Protein AF-A0AAE1V1E1-F1 (afdb_monomer)

Mean predicted aligned error: 17.06 Å

Solvent-accessible surface area (backbone atoms only — not comparable to full-atom values): 12008 Å² total; per-residue (Å²): 135,77,51,75,69,53,51,51,51,52,51,51,53,52,50,56,51,53,72,47,16,85,81,69,74,53,85,80,81,81,58,76,90,75,57,77,81,59,39,51,45,83,69,68,72,46,78,93,30,38,41,89,44,90,47,72,67,30,52,50,42,53,57,60,66,67,50,72,95,56,92,69,62,80,70,78,77,71,77,56,73,91,58,75,64,93,63,58,68,69,48,47,57,52,52,51,52,51,51,54,51,47,51,54,53,43,53,52,23,66,67,61,83,48,98,54,32,65,59,47,39,48,50,52,53,48,54,51,34,51,49,52,52,52,54,44,72,69,39,91,45,76,64,58,39,50,47,44,50,41,37,40,50,50,57,21,65,74,54,52,82,88,49,30,58,58,34,48,74,51,39,38,72,56,51,53,47,51,54,52,48,51,53,49,53,51,52,51,50,70,37,40,46,101,83,75,50,79,62,87,83,128

Nearest PDB structures (foldseek):
  8e0o-assembly1_C  TM=3.954E-01  e=6.789E+00  synthetic construct
  9dze-assembly1_h  TM=3.062E-01  e=8.357E+00  synthetic construct

Secondary structure (DSSP, 8-state):
---HHHHHHHHHHHHHHHHHHHHH-------GGGS-SSEEGGG---GGGEE---SHHHHHHHHHHTS----------PPPGGG--PPPHHHHHHHHHHHHHHHHHHHHHHTT-STTHHHHHHHHHHHHHHHHHHHHHHSSSHHHHHHHHHHHHHHHHHS-GGGTHHHHHHHHHHHHHHHHHHHHHHHHHHHB-TT--B----

InterPro domains:
  IPR007855 RNA-dependent RNA polymerase [PTHR23079] (2-179)
  IPR057596 RDRP, core domain [PF05183] (6-64)

Structure (mmCIF, N/CA/C/O backbone):
data_AF-A0AAE1V1E1-F1
#
_entry.id   AF-A0AAE1V1E1-F1
#
loop_
_atom_site.group_PDB
_atom_site.id
_atom_site.type_symbol
_atom_site.label_atom_id
_atom_site.label_alt_id
_atom_site.label_comp_id
_atom_site.label_asym_id
_atom_site.label_entity_id
_atom_site.label_seq_id
_atom_site.pdbx_PDB_ins_code
_atom_site.Cartn_x
_atom_site.Cartn_y
_atom_site.Cartn_z
_atom_site.occupancy
_atom_site.B_iso_or_equiv
_atom_site.auth_seq_id
_atom_site.auth_comp_id
_atom_site.auth_asym_id
_atom_site.auth_atom_id
_atom_site.pdbx_PDB_model_num
ATOM 1 N N . MET A 1 1 ? -33.351 -0.670 32.436 1.00 49.00 1 MET A N 1
ATOM 2 C CA . MET A 1 1 ? -32.626 -1.373 31.355 1.00 49.00 1 MET A CA 1
ATOM 3 C C . MET A 1 1 ? -32.741 -0.531 30.100 1.00 49.00 1 MET A C 1
ATOM 5 O O . MET A 1 1 ? -33.839 -0.413 29.572 1.00 49.00 1 MET A O 1
ATOM 9 N N . HIS A 1 2 ? -31.657 0.112 29.668 1.00 63.19 2 HIS A N 1
ATOM 10 C CA . HIS A 1 2 ? -31.637 0.778 28.368 1.00 63.19 2 HIS A CA 1
ATOM 11 C C . HIS A 1 2 ? -31.580 -0.278 27.254 1.00 63.19 2 HIS A C 1
ATOM 13 O O . HIS A 1 2 ? -30.940 -1.320 27.402 1.00 63.19 2 HIS A O 1
ATOM 19 N N . SER A 1 3 ? -32.289 -0.036 26.152 1.00 85.75 3 SER A N 1
ATOM 20 C CA . SER A 1 3 ? -32.168 -0.856 24.944 1.00 85.75 3 SER A CA 1
ATOM 21 C C . SER A 1 3 ? -30.792 -0.643 24.303 1.00 85.75 3 SER A C 1
ATOM 23 O O . SER A 1 3 ? -30.167 0.395 24.516 1.00 85.75 3 SER A O 1
ATOM 25 N N . LEU A 1 4 ? -30.329 -1.581 23.467 1.00 86.12 4 LEU A N 1
ATOM 26 C CA . LEU A 1 4 ? -29.055 -1.449 22.740 1.00 86.12 4 LEU A CA 1
ATOM 27 C C . LEU A 1 4 ? -28.947 -0.104 22.001 1.00 86.12 4 LEU A C 1
ATOM 29 O O . LEU A 1 4 ? -27.925 0.571 22.075 1.00 86.12 4 LEU A O 1
ATOM 33 N N . LYS A 1 5 ? -30.039 0.316 21.351 1.00 91.38 5 LYS A N 1
ATOM 34 C CA . LYS A 1 5 ? -30.137 1.615 20.678 1.00 91.38 5 LYS A CA 1
ATOM 35 C C . LYS A 1 5 ? -29.970 2.784 21.655 1.00 91.38 5 LYS A C 1
ATOM 37 O O . LYS A 1 5 ? -29.271 3.738 21.338 1.00 91.38 5 LYS A O 1
ATOM 42 N N . GLY A 1 6 ? -30.583 2.703 22.836 1.00 93.44 6 GLY A N 1
ATOM 43 C CA . GLY A 1 6 ? -30.422 3.710 23.888 1.00 93.44 6 GLY A CA 1
ATOM 44 C C . GLY A 1 6 ? -28.978 3.809 24.385 1.00 93.44 6 GLY A C 1
ATOM 45 O O . GLY A 1 6 ? -28.457 4.911 24.508 1.00 93.44 6 GLY A O 1
ATOM 46 N N . ASN A 1 7 ? -28.310 2.668 24.581 1.00 90.75 7 ASN A N 1
ATOM 47 C CA . ASN A 1 7 ? -26.898 2.633 24.977 1.00 90.75 7 ASN A CA 1
ATOM 48 C C . ASN A 1 7 ? -25.990 3.262 23.915 1.00 90.75 7 ASN A C 1
ATOM 50 O O . ASN A 1 7 ? -25.084 4.017 24.252 1.00 90.75 7 ASN A O 1
ATOM 54 N N . MET A 1 8 ? -26.246 2.980 22.633 1.00 92.56 8 MET A N 1
ATOM 55 C CA . MET A 1 8 ? -25.488 3.574 21.528 1.00 92.56 8 MET A CA 1
ATOM 56 C C . MET A 1 8 ? -25.648 5.095 21.477 1.00 92.56 8 MET A C 1
ATOM 58 O O . MET A 1 8 ? -24.652 5.797 21.340 1.00 92.56 8 MET A O 1
ATOM 62 N N . LEU A 1 9 ? -26.872 5.611 21.626 1.00 94.31 9 LEU A N 1
ATOM 63 C CA . LEU A 1 9 ? -27.117 7.057 21.636 1.00 94.31 9 LEU A CA 1
ATOM 64 C C . LEU A 1 9 ? -26.407 7.745 22.807 1.00 94.31 9 LEU A C 1
ATOM 66 O O . LEU A 1 9 ? -25.732 8.746 22.600 1.00 94.31 9 LEU A O 1
ATOM 70 N N . HIS A 1 10 ? -26.468 7.162 24.004 1.00 93.50 10 HIS A N 1
ATOM 71 C CA . HIS A 1 10 ? -25.779 7.705 25.175 1.00 93.50 10 HIS A CA 1
ATOM 72 C C . HIS A 1 10 ? -24.248 7.698 24.988 1.00 93.50 10 HIS A C 1
ATOM 74 O O . HIS A 1 10 ? -23.573 8.676 25.298 1.00 93.50 10 HIS A O 1
ATOM 80 N N . LEU A 1 11 ? -23.676 6.636 24.409 1.00 93.81 11 LEU A N 1
ATOM 81 C CA . LEU A 1 11 ? -22.247 6.609 24.073 1.00 93.81 11 LEU A CA 1
ATOM 82 C C . LEU A 1 11 ? -21.861 7.698 23.059 1.00 93.81 11 LEU A C 1
ATOM 84 O O . LEU A 1 11 ? -20.785 8.280 23.185 1.00 93.81 11 LEU A O 1
ATOM 88 N N . ILE A 1 12 ? -22.727 7.995 22.085 1.00 94.00 12 ILE A N 1
ATOM 89 C CA . ILE A 1 12 ? -22.513 9.079 21.114 1.00 94.00 12 ILE A CA 1
ATOM 90 C C . ILE A 1 12 ? -22.528 10.444 21.814 1.00 94.00 12 ILE A C 1
ATOM 92 O O . ILE A 1 12 ? -21.649 11.265 21.560 1.00 94.00 12 ILE A O 1
ATOM 96 N N . GLU A 1 13 ? -23.479 10.683 22.718 1.00 93.62 13 GLU A N 1
ATOM 97 C CA . GLU A 1 13 ? -23.540 11.921 23.508 1.00 93.62 13 GLU A CA 1
ATOM 98 C C . GLU A 1 13 ? -22.266 12.117 24.340 1.00 93.62 13 GLU A C 1
ATOM 100 O O . GLU A 1 13 ? -21.640 13.177 24.278 1.00 93.62 13 GLU A O 1
ATOM 105 N N . ILE A 1 14 ? -21.820 11.065 25.038 1.00 93.38 14 ILE A N 1
ATOM 106 C CA . ILE A 1 14 ? -20.567 11.080 25.805 1.00 93.38 14 ILE A CA 1
ATOM 107 C C . ILE A 1 14 ? -19.375 11.368 24.887 1.00 93.38 14 ILE A C 1
ATOM 109 O O . ILE A 1 14 ? -18.504 12.153 25.251 1.00 93.38 14 ILE A O 1
ATOM 113 N N . TYR A 1 15 ? -19.321 10.765 23.697 1.00 93.62 15 TYR A N 1
ATOM 114 C CA . TYR A 1 15 ? -18.238 10.998 22.743 1.00 93.62 15 TYR A CA 1
ATOM 115 C C . TYR A 1 15 ? -18.127 12.480 22.353 1.00 93.62 15 TYR A C 1
ATOM 117 O O . TYR A 1 15 ? -17.039 13.052 22.441 1.00 93.62 15 TYR A O 1
ATOM 125 N N . TYR A 1 16 ? -19.231 13.142 22.005 1.00 93.38 16 TYR A N 1
ATOM 126 C CA . TYR A 1 16 ? -19.193 14.572 21.679 1.00 93.38 16 TYR A CA 1
ATOM 127 C C . TYR A 1 16 ? -18.819 15.440 22.883 1.00 93.38 16 TYR A C 1
ATOM 129 O O . TYR A 1 16 ? -17.976 16.329 22.756 1.00 93.38 16 TYR A O 1
ATOM 137 N N . ASP A 1 17 ? -19.340 15.119 24.068 1.00 91.31 17 ASP A N 1
ATOM 138 C CA . ASP A 1 17 ? -18.926 15.764 25.314 1.00 91.31 17 ASP A CA 1
ATOM 139 C C . ASP A 1 17 ? -17.407 15.646 25.546 1.00 91.31 17 ASP A C 1
ATOM 141 O O . ASP A 1 17 ? -16.773 16.605 25.993 1.00 91.31 17 ASP A O 1
ATOM 145 N N . THR A 1 18 ? -16.791 14.497 25.227 1.00 91.31 18 THR A N 1
ATOM 146 C CA . THR A 1 18 ? -15.332 14.326 25.364 1.00 91.31 18 THR A CA 1
ATOM 147 C C . THR A 1 18 ? -14.525 15.174 24.386 1.00 91.31 18 THR A C 1
ATOM 149 O O . THR A 1 18 ? -13.432 15.609 24.744 1.00 91.31 18 THR A O 1
ATOM 152 N N . LEU A 1 19 ? -15.041 15.446 23.184 1.00 92.44 19 LEU A N 1
ATOM 153 C CA . LEU A 1 19 ? -14.347 16.285 22.203 1.00 92.44 19 LEU A CA 1
ATOM 154 C C . LEU A 1 19 ? -14.274 17.752 22.648 1.00 92.44 19 LEU A C 1
ATOM 156 O O . LEU A 1 19 ? -13.280 18.429 22.379 1.00 92.44 19 LEU A O 1
ATOM 160 N N . ASP A 1 20 ? -15.296 18.234 23.358 1.00 90.62 20 ASP A N 1
ATOM 161 C CA . ASP A 1 20 ? -15.363 19.612 23.859 1.00 90.62 20 ASP A CA 1
ATOM 162 C C . ASP A 1 20 ? -14.884 19.775 25.311 1.00 90.62 20 ASP A C 1
ATOM 164 O O . ASP A 1 20 ? -14.669 20.901 25.778 1.00 90.62 20 ASP A O 1
ATOM 168 N N . ALA A 1 21 ? -14.646 18.677 26.031 1.00 90.31 21 ALA A N 1
ATOM 169 C CA . ALA A 1 21 ? -14.081 18.685 27.380 1.00 90.31 21 ALA A CA 1
ATOM 170 C C . ALA A 1 21 ? -12.783 19.515 27.513 1.00 90.31 21 ALA A C 1
ATOM 172 O O . ALA A 1 21 ? -12.706 20.324 28.442 1.00 90.31 21 ALA A O 1
ATOM 173 N N . PRO A 1 22 ? -11.796 19.437 26.591 1.00 87.25 22 PRO A N 1
ATOM 174 C CA . PRO A 1 22 ? -10.579 20.249 26.680 1.00 87.25 22 PRO A CA 1
ATOM 175 C C . PRO A 1 22 ? -10.832 21.759 26.573 1.00 87.25 22 PRO A C 1
ATOM 177 O O . PRO A 1 22 ? -10.055 22.546 27.104 1.00 87.25 22 PRO A O 1
ATOM 180 N N . LYS A 1 23 ? -11.914 22.167 25.895 1.00 89.00 23 LYS A N 1
ATOM 181 C CA . LYS A 1 23 ? -12.281 23.579 25.693 1.00 89.00 23 LYS A CA 1
ATOM 182 C C . LYS A 1 23 ? -13.128 24.130 26.838 1.00 89.00 23 LYS A C 1
ATOM 184 O O . LYS A 1 23 ? 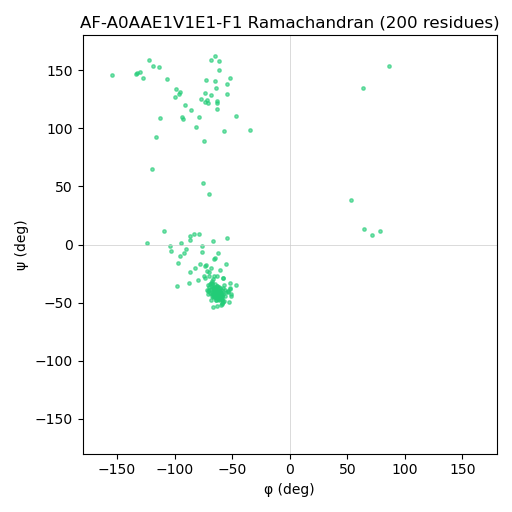-13.056 25.313 27.146 1.00 89.00 23 LYS A O 1
ATOM 189 N N . SER A 1 24 ? -13.957 23.278 27.437 1.00 83.38 24 SER A N 1
ATOM 190 C CA . SER A 1 24 ? -14.926 23.653 28.473 1.00 83.38 24 SER A CA 1
ATOM 191 C C . SER A 1 24 ? -14.431 23.399 29.900 1.00 83.38 24 SER A C 1
ATOM 193 O O . SER A 1 24 ? -15.033 23.892 30.850 1.00 83.38 24 SER A O 1
ATOM 195 N N . GLY A 1 25 ? -13.369 22.603 30.075 1.00 83.81 25 GLY A N 1
ATOM 196 C CA . GLY A 1 25 ? -12.920 22.124 31.386 1.00 83.81 25 GLY A CA 1
ATOM 197 C C . GLY A 1 25 ? -13.845 21.067 32.006 1.00 83.81 25 GLY A C 1
ATOM 198 O O . GLY A 1 25 ? -13.662 20.692 33.166 1.00 83.81 25 GLY A O 1
ATOM 199 N N . LYS A 1 26 ? -14.845 20.572 31.261 1.00 86.38 26 LYS A N 1
ATOM 200 C CA . LYS A 1 26 ? -15.798 19.558 31.729 1.00 86.38 26 LYS A CA 1
ATOM 201 C C . LYS A 1 26 ? -15.086 18.215 31.913 1.00 86.38 26 LYS A C 1
ATOM 203 O O . LYS A 1 26 ? -14.443 17.710 30.999 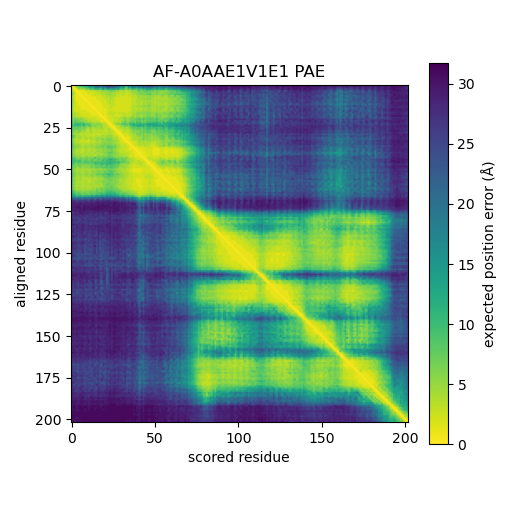1.00 86.38 26 LYS A O 1
ATOM 208 N N . LYS A 1 27 ? -15.236 17.592 33.084 1.00 86.19 27 LYS A N 1
ATOM 209 C CA . LYS A 1 27 ? -14.747 16.227 33.325 1.00 86.19 27 LYS A CA 1
ATOM 210 C C . LYS A 1 27 ? -15.798 15.225 32.858 1.00 86.19 27 LYS A C 1
ATOM 212 O O . LYS A 1 27 ? -16.884 15.168 33.426 1.00 86.19 27 LYS A O 1
ATOM 217 N N . VAL A 1 28 ? -15.462 14.433 31.846 1.00 87.88 28 VAL A N 1
ATOM 218 C CA . VAL A 1 28 ? -16.357 13.410 31.292 1.00 87.88 28 VAL A CA 1
ATOM 219 C C . VAL A 1 28 ? -16.000 12.043 31.874 1.00 87.88 28 VAL A C 1
ATOM 221 O O . VAL A 1 28 ? -14.826 11.682 31.962 1.00 87.88 28 VAL A O 1
ATOM 224 N N . SER A 1 29 ? -17.008 11.284 32.302 1.00 88.38 29 SER A N 1
ATOM 225 C CA . SER A 1 29 ? -16.866 9.912 32.795 1.00 88.38 29 SER A CA 1
ATOM 226 C C . SER A 1 29 ? -17.825 8.986 32.052 1.00 88.38 29 SER A C 1
ATOM 228 O O . SER A 1 29 ? -18.941 9.370 31.720 1.00 88.38 29 SER A O 1
ATOM 230 N N . ILE A 1 30 ? -17.381 7.756 31.784 1.00 87.75 30 ILE A N 1
ATOM 231 C CA . ILE A 1 30 ? -18.206 6.733 31.131 1.00 87.75 30 ILE A CA 1
ATOM 232 C C . ILE A 1 30 ? -18.929 5.926 32.224 1.00 87.75 30 ILE A C 1
ATOM 234 O O . ILE A 1 30 ? -18.237 5.309 33.049 1.00 87.75 30 ILE A O 1
ATOM 238 N N . PRO A 1 31 ? -20.277 5.906 32.242 1.00 90.31 31 PRO A N 1
ATOM 239 C CA . PRO A 1 31 ? -21.077 5.081 33.146 1.00 90.31 31 PRO A CA 1
ATOM 240 C C . PRO A 1 31 ? -20.675 3.601 33.110 1.00 90.31 31 PRO A C 1
ATOM 242 O O . PRO A 1 31 ? -20.303 3.068 32.064 1.00 90.31 31 PRO A O 1
ATOM 245 N N . HIS A 1 32 ? -20.723 2.926 34.261 1.00 85.56 32 HIS A N 1
ATOM 246 C CA . HIS A 1 32 ? -20.246 1.543 34.391 1.00 85.56 32 HIS A CA 1
ATOM 247 C C . HIS A 1 32 ? -21.051 0.554 33.534 1.00 85.56 32 HIS A C 1
ATOM 249 O O . HIS A 1 32 ? -20.493 -0.385 32.980 1.00 85.56 32 HIS A O 1
ATOM 255 N N . ASP A 1 33 ? -22.353 0.778 33.402 1.00 85.94 33 ASP A N 1
ATOM 256 C CA . ASP A 1 33 ? -23.281 -0.007 32.587 1.00 85.94 33 ASP A CA 1
ATOM 257 C C . ASP A 1 33 ? -23.041 0.127 31.074 1.00 85.94 33 ASP A C 1
ATOM 259 O O . ASP A 1 33 ? -23.440 -0.754 30.315 1.00 85.94 33 ASP A O 1
ATOM 263 N N . LEU A 1 34 ? -22.349 1.186 30.640 1.00 88.44 34 LEU A N 1
ATOM 264 C CA . LEU A 1 34 ? -21.948 1.393 29.246 1.00 88.44 34 LEU A CA 1
ATOM 265 C C . LEU A 1 34 ? -20.556 0.840 28.920 1.00 88.44 34 LEU A C 1
ATOM 267 O O . LEU A 1 34 ? -20.159 0.825 27.753 1.00 88.44 34 LEU A O 1
ATOM 271 N N . LYS A 1 35 ? -19.796 0.379 29.920 1.00 87.06 35 LYS A N 1
ATOM 272 C CA . LYS A 1 35 ? -18.477 -0.212 29.681 1.00 87.06 35 LYS A CA 1
ATOM 273 C C . LYS A 1 35 ? -18.618 -1.633 29.149 1.00 87.06 35 LYS A C 1
ATOM 275 O O . LYS A 1 35 ? -19.233 -2.496 29.770 1.00 87.06 35 LYS A O 1
ATOM 280 N N . ALA A 1 36 ? -17.999 -1.885 28.000 1.00 86.81 36 ALA A N 1
ATOM 281 C CA . ALA A 1 36 ? -17.915 -3.222 27.437 1.00 86.81 36 ALA A CA 1
ATOM 282 C C . ALA A 1 36 ? -16.911 -4.079 28.226 1.00 86.81 36 ALA A C 1
ATOM 284 O O . ALA A 1 36 ? -15.772 -3.671 28.444 1.00 86.81 36 ALA A O 1
ATOM 285 N N . ASN A 1 37 ? -17.333 -5.285 28.613 1.00 88.25 37 ASN A N 1
ATOM 286 C CA . ASN A 1 37 ? -16.472 -6.271 29.281 1.00 88.25 37 ASN A CA 1
ATOM 287 C C . ASN A 1 37 ? -15.697 -7.150 28.290 1.00 88.25 37 ASN A C 1
ATOM 289 O O . ASN A 1 37 ? -14.673 -7.728 28.645 1.00 88.25 37 ASN A O 1
ATOM 293 N N . LYS A 1 38 ? -16.212 -7.283 27.062 1.00 92.38 38 LYS A N 1
ATOM 294 C CA . LYS A 1 38 ? -15.570 -8.004 25.964 1.00 92.38 38 LYS A CA 1
ATOM 295 C C . LYS A 1 38 ? -15.611 -7.171 24.691 1.00 92.38 38 LYS A C 1
ATOM 297 O O . LYS A 1 38 ? -16.578 -6.449 24.451 1.00 92.38 38 LYS A O 1
ATOM 302 N N . PHE A 1 39 ? -14.588 -7.326 23.869 1.00 93.81 39 PHE A N 1
ATOM 303 C CA . PHE A 1 39 ? -14.385 -6.607 22.622 1.00 93.81 39 PHE A CA 1
ATOM 304 C C . PHE A 1 39 ? -14.347 -7.586 21.444 1.00 93.81 39 PHE A C 1
ATOM 306 O O . PHE A 1 39 ? -14.018 -8.757 21.635 1.00 93.81 39 PHE A O 1
ATOM 313 N N . PRO A 1 40 ? -14.703 -7.146 20.229 1.00 95.38 40 PRO A N 1
ATOM 314 C CA . PRO A 1 40 ? -14.485 -7.956 19.040 1.00 95.38 40 PRO A CA 1
ATOM 315 C C . PRO A 1 40 ? -13.016 -8.385 18.927 1.00 95.38 40 PRO A C 1
ATOM 317 O O . PRO A 1 40 ? -12.126 -7.570 19.160 1.00 95.38 40 PRO A O 1
ATOM 320 N N . HIS A 1 41 ? -12.769 -9.641 18.555 1.00 94.75 41 HIS A N 1
ATOM 321 C CA . HIS A 1 41 ? -11.422 -10.213 18.408 1.00 94.75 41 HIS A CA 1
ATOM 322 C C . HIS A 1 41 ? -10.491 -9.379 17.511 1.00 94.75 41 HIS A C 1
ATOM 324 O O . HIS A 1 41 ? -9.343 -9.175 17.888 1.00 94.75 41 HIS A O 1
ATOM 330 N N . TYR A 1 42 ? -11.006 -8.782 16.430 1.00 93.50 42 TYR A N 1
ATOM 331 C CA . TYR A 1 42 ? -10.247 -7.891 15.541 1.00 93.50 42 TYR A CA 1
ATOM 332 C C . TYR A 1 42 ? -9.713 -6.603 16.208 1.00 93.50 42 TYR A C 1
ATOM 334 O O . TYR A 1 42 ? -9.009 -5.826 15.574 1.00 93.50 42 TYR A O 1
ATOM 342 N N . MET A 1 43 ? -10.083 -6.307 17.463 1.00 93.81 43 MET A N 1
ATOM 343 C CA . MET A 1 43 ? -9.506 -5.202 18.250 1.00 93.81 43 MET A CA 1
ATOM 344 C C . MET A 1 43 ? -8.282 -5.615 19.080 1.00 93.81 43 MET A C 1
ATOM 346 O O . MET A 1 43 ? -7.730 -4.769 19.788 1.00 93.81 43 MET A O 1
ATOM 350 N N . GLU A 1 44 ? -7.917 -6.901 19.070 1.00 88.81 44 GLU A N 1
ATOM 351 C CA . GLU A 1 44 ? -6.686 -7.436 19.668 1.00 88.81 44 GLU A CA 1
ATOM 352 C C . GLU A 1 44 ? -6.490 -7.058 21.150 1.00 88.81 44 GLU A C 1
ATOM 354 O O . GLU A 1 44 ? -5.388 -6.815 21.637 1.00 88.81 44 GLU A O 1
ATOM 359 N N . LYS A 1 45 ? -7.579 -7.033 21.932 1.00 88.62 45 LYS A N 1
ATOM 360 C CA . LYS A 1 45 ? -7.540 -6.747 23.384 1.00 88.62 45 LYS A CA 1
ATOM 361 C C . LYS A 1 45 ? -7.101 -7.944 24.243 1.00 88.62 45 LYS A C 1
ATOM 363 O O . LYS A 1 45 ? -7.183 -7.883 25.470 1.00 88.62 45 LYS A O 1
ATOM 368 N N . GLY A 1 46 ? -6.640 -9.022 23.610 1.00 86.50 46 GLY A N 1
ATOM 369 C CA . GLY A 1 46 ? -6.254 -10.281 24.242 1.00 86.50 46 GLY A CA 1
ATOM 370 C C . GLY A 1 46 ? -7.426 -11.245 24.454 1.00 86.50 46 GLY A C 1
ATOM 371 O O . GLY A 1 46 ? -8.583 -10.841 24.601 1.00 86.50 46 GLY A O 1
ATOM 372 N N . ASN A 1 47 ? -7.118 -12.544 24.494 1.00 83.25 47 ASN A N 1
ATOM 373 C CA . ASN A 1 47 ? -8.113 -13.627 24.457 1.00 83.25 47 ASN A CA 1
ATOM 374 C C . ASN A 1 47 ? -9.142 -13.564 25.598 1.00 83.25 47 ASN A C 1
ATOM 376 O O . ASN A 1 47 ? -10.324 -13.812 25.376 1.00 83.25 47 ASN A O 1
ATOM 380 N N . ALA A 1 48 ? -8.725 -13.179 26.808 1.00 87.94 48 ALA A N 1
ATOM 381 C CA . ALA A 1 48 ? -9.613 -13.101 27.973 1.00 87.94 48 ALA A CA 1
ATOM 382 C C . ALA A 1 48 ? -10.712 -12.024 27.844 1.00 87.94 48 ALA A C 1
ATOM 384 O O . ALA A 1 48 ? -11.789 -12.166 28.425 1.00 87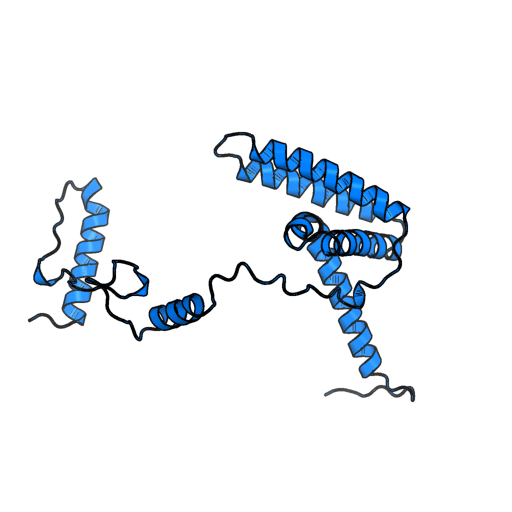.94 48 ALA A O 1
ATOM 385 N N . PHE A 1 49 ? -10.458 -10.971 27.062 1.00 90.81 49 PHE A N 1
ATOM 386 C CA . PHE A 1 49 ? -11.361 -9.832 26.870 1.00 90.81 49 PHE A CA 1
ATOM 387 C C . PHE A 1 49 ? -11.991 -9.809 25.480 1.00 90.81 49 PHE A C 1
ATOM 389 O O . PHE A 1 49 ? -12.594 -8.805 25.109 1.00 90.81 49 PHE A O 1
ATOM 396 N N . SER A 1 50 ? -11.863 -10.886 24.706 1.00 93.88 50 SER A N 1
ATOM 397 C CA . SER A 1 50 ? -12.296 -10.913 23.310 1.00 93.88 50 SER A CA 1
ATOM 398 C C . SER A 1 50 ? -13.473 -11.862 23.079 1.00 93.88 50 SER A C 1
ATOM 400 O O . SER A 1 50 ? -13.681 -12.833 23.810 1.00 93.88 50 SER A O 1
ATOM 402 N N . TYR A 1 51 ? -14.276 -11.566 22.060 1.00 94.69 51 TYR A N 1
ATOM 403 C CA . TYR A 1 51 ? -15.262 -12.479 21.487 1.00 94.69 51 TYR A CA 1
ATOM 404 C C . TYR A 1 51 ? -15.112 -12.530 19.964 1.00 94.69 51 TYR A C 1
ATOM 406 O O . TYR A 1 51 ? -14.749 -11.541 19.321 1.00 94.69 51 TYR A O 1
ATOM 414 N N . HIS A 1 52 ? -15.412 -13.684 19.373 1.00 95.50 52 HIS A N 1
ATOM 415 C CA . HIS A 1 52 ? -15.391 -13.836 17.924 1.00 95.50 52 HIS A CA 1
ATOM 416 C C . HIS A 1 52 ? -16.607 -13.128 17.306 1.00 95.50 52 HIS A C 1
ATOM 418 O O . HIS A 1 52 ? -17.748 -13.374 17.696 1.00 95.50 52 HIS A O 1
ATOM 424 N N . SER A 1 53 ? -16.356 -12.183 16.403 1.00 95.44 53 SER A N 1
ATOM 425 C CA . SER A 1 53 ? -17.361 -11.260 15.872 1.00 95.44 53 SER A CA 1
ATOM 426 C C . SER A 1 53 ? -17.836 -11.747 14.518 1.00 95.44 53 SER A C 1
ATOM 428 O O . SER A 1 53 ? -17.027 -11.891 13.616 1.00 95.44 53 SER A O 1
ATOM 430 N N . THR A 1 54 ? -19.148 -11.890 14.336 1.00 95.69 54 THR A N 1
ATOM 431 C CA . THR A 1 54 ? -19.742 -12.272 13.045 1.00 95.69 54 THR A CA 1
ATOM 432 C C . THR A 1 54 ? -20.011 -11.083 12.115 1.00 95.69 54 THR A C 1
ATOM 434 O O . THR A 1 54 ? -20.620 -11.250 11.058 1.00 95.69 54 THR A O 1
ATOM 437 N N . SER A 1 55 ? -19.618 -9.866 12.512 1.00 95.50 55 SER A N 1
ATOM 438 C CA . SER A 1 55 ? -19.727 -8.667 11.673 1.00 95.50 55 SER A CA 1
ATOM 439 C C . SER A 1 55 ? -18.839 -8.758 10.429 1.00 95.50 55 SER A C 1
ATOM 441 O O . SER A 1 55 ? -17.874 -9.515 10.405 1.00 95.50 55 SER A O 1
ATOM 443 N N . ILE A 1 56 ? -19.119 -7.920 9.424 1.00 96.56 56 ILE A N 1
ATOM 444 C CA . ILE A 1 56 ? -18.284 -7.803 8.215 1.00 96.56 56 ILE A CA 1
ATOM 445 C C . ILE A 1 56 ? -16.816 -7.534 8.582 1.00 96.56 56 ILE A C 1
ATOM 447 O O . ILE A 1 56 ? -15.924 -8.120 7.988 1.00 96.56 56 ILE A O 1
ATOM 451 N N . LEU A 1 57 ? -16.559 -6.698 9.595 1.00 95.75 57 LEU A N 1
ATOM 452 C CA . LEU A 1 57 ? -15.195 -6.421 10.056 1.00 95.75 57 LEU A CA 1
ATOM 453 C C . LEU A 1 57 ? -14.509 -7.659 10.642 1.00 95.75 57 LEU A C 1
ATOM 455 O O . LEU A 1 57 ? -13.329 -7.854 10.390 1.00 95.75 57 LEU A O 1
ATOM 459 N N . GLY A 1 58 ? -15.246 -8.491 11.386 1.00 96.19 58 GLY A N 1
ATOM 460 C CA . GLY A 1 58 ? -14.720 -9.764 11.883 1.00 96.19 58 GLY A CA 1
ATOM 461 C C . GLY A 1 58 ? -14.385 -10.712 10.739 1.00 96.19 58 GLY A C 1
ATOM 462 O O . GLY A 1 58 ? -13.263 -11.178 10.652 1.00 96.19 58 GLY A O 1
ATOM 463 N N . GLN A 1 59 ? -15.304 -10.872 9.786 1.00 96.44 59 GLN A N 1
ATOM 464 C CA . GLN A 1 59 ? -15.087 -11.732 8.618 1.00 96.44 59 GLN A CA 1
ATOM 465 C C . GLN A 1 59 ? -13.895 -11.284 7.761 1.00 96.44 59 GLN A C 1
ATOM 467 O O . GLN A 1 59 ? -13.142 -12.123 7.280 1.00 96.44 59 GLN A O 1
ATOM 472 N N . ILE A 1 60 ? -13.714 -9.972 7.560 1.00 95.62 60 ILE A N 1
ATOM 473 C CA . ILE A 1 60 ? -12.544 -9.434 6.850 1.00 95.62 60 ILE A CA 1
ATOM 474 C C . ILE A 1 60 ? -11.269 -9.739 7.633 1.00 95.62 60 ILE A C 1
ATOM 476 O O . ILE A 1 60 ? -10.290 -10.168 7.033 1.00 95.62 60 ILE A O 1
ATOM 480 N N . TYR A 1 61 ? -11.286 -9.519 8.949 1.00 94.56 61 TYR A N 1
ATOM 481 C CA . TYR A 1 61 ? -10.138 -9.791 9.804 1.00 94.56 61 TYR A CA 1
ATOM 482 C C . TYR A 1 61 ? -9.747 -11.270 9.744 1.00 94.56 61 TYR A C 1
ATOM 484 O O . TYR A 1 61 ? -8.617 -11.564 9.386 1.00 94.56 61 TYR A O 1
ATOM 492 N N . ASP A 1 62 ? -10.693 -12.187 9.964 1.00 94.25 62 ASP A N 1
ATOM 493 C CA . ASP A 1 62 ? -10.455 -13.634 9.881 1.00 94.25 62 ASP A CA 1
ATOM 494 C C . ASP A 1 62 ? -9.956 -14.059 8.497 1.00 94.25 62 ASP A C 1
ATOM 496 O O . ASP A 1 62 ? -9.090 -14.918 8.377 1.00 94.25 62 ASP A O 1
ATOM 500 N N . HIS A 1 63 ? -10.499 -13.463 7.430 1.00 93.12 63 HIS A N 1
ATOM 501 C CA . HIS A 1 63 ? -10.050 -13.759 6.077 1.00 93.12 63 HIS A CA 1
ATOM 502 C C . HIS A 1 63 ? -8.587 -13.360 5.880 1.00 93.12 63 HIS A C 1
ATOM 504 O O . HIS A 1 63 ? -7.820 -14.153 5.346 1.00 93.12 63 HIS A O 1
ATOM 510 N N . VAL A 1 64 ? -8.199 -12.163 6.325 1.00 89.50 64 VAL A N 1
ATOM 511 C CA . VAL A 1 64 ? -6.815 -11.677 6.233 1.00 89.50 64 VAL A CA 1
ATOM 512 C C . VAL A 1 64 ? -5.878 -12.490 7.135 1.00 89.50 64 VAL A C 1
ATOM 514 O O . VAL A 1 64 ? -4.809 -12.874 6.682 1.00 89.50 64 VAL A O 1
ATOM 517 N N . ASP A 1 65 ? -6.300 -12.811 8.357 1.00 87.25 65 ASP A N 1
ATOM 518 C CA . ASP A 1 65 ? -5.534 -13.598 9.337 1.00 87.25 65 ASP A CA 1
ATOM 519 C C . ASP A 1 65 ? -5.397 -15.081 8.933 1.00 87.25 65 ASP A C 1
ATOM 521 O O . ASP A 1 65 ? -4.460 -15.767 9.329 1.00 87.25 65 ASP A O 1
ATOM 525 N N . SER A 1 66 ? -6.313 -15.592 8.099 1.00 87.50 66 SER A N 1
ATOM 526 C CA . SER A 1 66 ? -6.230 -16.954 7.555 1.00 87.50 66 SER A CA 1
ATOM 527 C C . SER A 1 66 ? -5.147 -17.133 6.492 1.00 87.50 66 SER A C 1
ATOM 529 O O . SER A 1 66 ? -4.770 -18.272 6.199 1.00 87.50 66 SER A O 1
ATOM 531 N N . TYR A 1 67 ? -4.652 -16.037 5.903 1.00 81.19 67 TYR A N 1
ATOM 532 C CA . TYR A 1 67 ? -3.452 -16.113 5.083 1.00 81.19 67 TYR A CA 1
ATOM 533 C C . TYR A 1 67 ? -2.283 -16.342 6.032 1.00 81.19 67 TYR A C 1
ATOM 535 O O . TYR A 1 67 ? -2.112 -15.570 6.975 1.00 81.19 67 TYR A O 1
ATOM 543 N N . PRO A 1 68 ? -1.496 -17.408 5.834 1.00 70.88 68 PRO A N 1
ATOM 544 C CA . PRO A 1 68 ? -0.381 -17.655 6.720 1.00 70.88 68 PRO A CA 1
ATOM 545 C C . PRO A 1 68 ? 0.589 -16.469 6.633 1.00 70.88 68 PRO A C 1
ATOM 547 O O . PRO A 1 68 ? 0.690 -15.826 5.584 1.00 70.88 68 PRO A O 1
ATOM 550 N N . ASP A 1 69 ? 1.297 -16.198 7.734 1.00 63.44 69 ASP A N 1
ATOM 551 C CA . ASP A 1 69 ? 2.353 -15.177 7.876 1.00 63.44 69 ASP A CA 1
ATOM 552 C C . ASP A 1 69 ? 3.609 -15.586 7.074 1.00 63.44 69 ASP A C 1
ATOM 554 O O . ASP A 1 69 ? 4.753 -15.603 7.532 1.00 63.44 69 ASP A O 1
ATOM 558 N N . GLU A 1 70 ? 3.364 -16.060 5.862 1.00 54.31 70 GLU A N 1
ATOM 559 C CA . GLU A 1 70 ? 4.340 -16.578 4.953 1.00 54.31 70 GLU A CA 1
ATOM 560 C C . GLU A 1 70 ? 5.005 -15.397 4.242 1.00 54.31 70 GLU A C 1
ATOM 562 O O . GLU A 1 70 ? 4.554 -14.894 3.215 1.00 54.31 70 GLU A O 1
ATOM 567 N N . ASP A 1 71 ? 6.205 -15.087 4.726 1.00 51.94 71 ASP A N 1
ATOM 568 C CA . ASP A 1 71 ? 7.340 -14.629 3.912 1.00 51.94 71 ASP A CA 1
ATOM 569 C C . ASP A 1 71 ? 7.687 -15.609 2.748 1.00 51.94 71 ASP A C 1
ATOM 571 O O . ASP A 1 71 ? 8.674 -15.434 2.030 1.00 51.94 71 ASP A O 1
ATOM 575 N N . SER A 1 72 ? 6.886 -16.655 2.527 1.00 45.38 72 SER A N 1
ATOM 576 C CA . SER A 1 72 ? 6.930 -17.594 1.410 1.00 45.38 72 SER A CA 1
ATOM 577 C C . SER A 1 72 ? 5.675 -17.412 0.544 1.00 45.38 72 SER A C 1
ATOM 579 O O . SER A 1 72 ? 4.562 -17.760 0.865 1.00 45.38 72 SER A O 1
ATOM 581 N N . CYS A 1 73 ? 5.721 -16.876 -0.647 1.00 44.69 73 CYS A N 1
ATOM 582 C CA . CYS A 1 73 ? 6.702 -17.062 -1.668 1.00 44.69 73 CYS A CA 1
ATOM 583 C C . CYS A 1 73 ? 6.629 -15.794 -2.494 1.00 44.69 73 CYS A C 1
ATOM 585 O O . CYS A 1 73 ? 5.555 -15.245 -2.739 1.00 44.69 73 CYS A O 1
ATOM 587 N N . VAL A 1 74 ? 7.782 -15.382 -2.998 1.00 50.16 74 VAL A N 1
ATOM 588 C CA . VAL A 1 74 ? 7.876 -14.829 -4.341 1.00 50.16 74 VAL A CA 1
ATOM 589 C C . VAL A 1 74 ? 6.851 -15.580 -5.201 1.00 50.16 74 VAL A C 1
ATOM 591 O O . VAL A 1 74 ? 7.114 -16.710 -5.599 1.00 50.16 74 VAL A O 1
ATOM 594 N N . THR A 1 75 ? 5.661 -15.003 -5.439 1.00 50.47 75 THR A N 1
ATOM 595 C CA . THR A 1 75 ? 4.878 -15.321 -6.635 1.00 50.47 75 THR A CA 1
ATOM 596 C C . THR A 1 75 ? 5.924 -15.237 -7.711 1.00 50.47 75 THR A C 1
ATOM 598 O O . THR A 1 75 ? 6.502 -14.164 -7.876 1.00 50.47 75 THR A O 1
ATOM 601 N N . GLU A 1 76 ? 6.296 -16.370 -8.291 1.00 52.00 76 GLU A N 1
ATOM 602 C CA . GLU A 1 76 ? 7.295 -16.420 -9.338 1.00 52.00 76 GLU A CA 1
ATOM 603 C C . GLU A 1 76 ? 6.739 -15.495 -10.418 1.00 52.00 76 GLU A C 1
ATOM 605 O O . GLU A 1 76 ? 5.757 -15.826 -11.083 1.00 52.00 76 GLU A O 1
ATOM 610 N N . ILE A 1 77 ? 7.217 -14.243 -10.441 1.00 55.50 77 ILE A N 1
ATOM 611 C CA . ILE A 1 77 ? 6.652 -13.215 -11.302 1.00 55.50 77 ILE A CA 1
ATOM 612 C C . ILE A 1 77 ? 7.153 -13.601 -12.675 1.00 55.50 77 ILE A C 1
ATOM 614 O O . ILE A 1 77 ? 8.241 -13.216 -13.099 1.00 55.50 77 ILE A O 1
ATOM 618 N N . SER A 1 78 ? 6.366 -14.432 -13.344 1.00 58.25 78 SER A N 1
ATOM 619 C CA . SER A 1 78 ? 6.615 -14.799 -14.714 1.00 58.25 78 SER A CA 1
ATOM 620 C C . SER A 1 78 ? 6.511 -13.524 -15.524 1.00 58.25 78 SER A C 1
ATOM 622 O O . SER A 1 78 ? 5.505 -12.804 -15.488 1.00 58.25 78 SER A O 1
ATOM 624 N N . LYS A 1 79 ? 7.583 -13.231 -16.239 1.00 64.94 79 LYS A N 1
ATOM 625 C CA . LYS A 1 79 ? 7.619 -12.143 -17.190 1.00 64.94 79 LYS A CA 1
ATOM 626 C C . LYS A 1 79 ? 6.470 -12.320 -18.186 1.00 64.94 79 LYS A C 1
ATOM 628 O O . LYS A 1 79 ? 6.292 -13.394 -18.752 1.00 64.94 79 LYS A O 1
ATOM 633 N N . LEU A 1 80 ? 5.677 -11.270 -18.390 1.00 69.94 80 LEU A N 1
ATOM 634 C CA . LEU A 1 80 ? 4.639 -11.316 -19.416 1.00 69.94 80 LEU A CA 1
ATOM 635 C C . LEU A 1 80 ? 5.305 -11.442 -20.791 1.00 69.94 80 LEU A C 1
ATOM 637 O O . LEU A 1 80 ? 6.306 -10.774 -21.054 1.00 69.94 80 LEU A O 1
ATOM 641 N N . LEU A 1 81 ? 4.713 -12.250 -21.674 1.00 70.38 81 LEU A N 1
ATOM 642 C CA . LEU A 1 81 ? 5.198 -12.474 -23.044 1.00 70.38 81 LEU A CA 1
ATOM 643 C C . LEU A 1 81 ? 5.428 -11.160 -23.809 1.00 70.38 81 LEU A C 1
ATOM 645 O O . LEU A 1 81 ? 6.376 -11.047 -24.575 1.00 70.38 81 LEU A O 1
ATOM 649 N N . CYS A 1 82 ? 4.620 -10.128 -23.545 1.00 67.62 82 CYS A N 1
ATOM 650 C CA . CYS A 1 82 ? 4.764 -8.799 -24.152 1.00 67.62 82 CYS A CA 1
ATOM 651 C C . CYS A 1 82 ? 6.064 -8.069 -23.775 1.00 67.62 82 CYS A C 1
ATOM 653 O O . CYS A 1 82 ? 6.419 -7.066 -24.390 1.00 67.62 82 CYS A O 1
ATOM 655 N N . PHE A 1 83 ? 6.793 -8.575 -22.782 1.00 70.44 83 PHE A N 1
ATOM 656 C CA . PHE A 1 83 ? 8.106 -8.082 -22.400 1.00 70.44 83 PHE A CA 1
ATOM 657 C C . PHE A 1 83 ? 9.237 -9.011 -22.875 1.00 70.44 83 PHE A C 1
ATOM 659 O O . PHE A 1 83 ? 10.401 -8.696 -22.644 1.00 70.44 83 PHE A O 1
ATOM 666 N N . GLU A 1 84 ? 8.972 -10.142 -23.542 1.00 67.88 84 GLU A N 1
ATOM 667 C CA . GLU A 1 84 ? 9.980 -11.056 -24.126 1.00 67.88 84 GLU A CA 1
ATOM 668 C C . GLU A 1 84 ? 10.615 -10.538 -25.421 1.00 67.88 84 GLU A C 1
ATOM 670 O O . GLU A 1 84 ? 10.667 -11.217 -26.437 1.00 67.88 84 GLU A O 1
ATOM 675 N N . VAL A 1 85 ? 11.144 -9.317 -25.367 1.00 68.06 85 VAL A N 1
ATOM 676 C CA . VAL A 1 85 ? 11.811 -8.659 -26.496 1.00 68.06 85 VAL A CA 1
ATOM 677 C C . VAL A 1 85 ? 13.323 -8.633 -26.272 1.00 68.06 85 VAL A C 1
ATOM 679 O O . VAL A 1 85 ? 13.779 -8.431 -25.143 1.00 68.06 85 VAL A O 1
ATOM 682 N N . GLU A 1 86 ? 14.104 -8.811 -27.343 1.00 67.81 86 GLU A N 1
ATOM 683 C CA . GLU A 1 86 ? 15.554 -8.602 -27.312 1.00 67.81 86 GLU A CA 1
ATOM 684 C C . GLU A 1 86 ? 15.874 -7.135 -26.999 1.00 67.81 86 GLU A C 1
ATOM 686 O O . GLU A 1 86 ? 15.457 -6.202 -27.695 1.00 67.81 86 GLU A O 1
ATOM 691 N N . ILE A 1 87 ? 16.618 -6.926 -25.914 1.00 66.00 87 ILE A N 1
ATOM 692 C CA . ILE A 1 87 ? 16.982 -5.591 -25.452 1.00 66.00 87 ILE A CA 1
ATOM 693 C C . ILE A 1 87 ? 18.376 -5.228 -25.982 1.00 66.00 87 ILE A C 1
ATOM 695 O O . ILE A 1 87 ? 19.326 -5.976 -25.738 1.00 66.00 87 ILE A O 1
ATOM 699 N N . PRO A 1 88 ? 18.559 -4.052 -26.605 1.00 74.12 88 PRO A N 1
ATOM 700 C CA . PRO A 1 88 ? 19.865 -3.562 -26.998 1.00 74.12 88 PRO A CA 1
ATOM 701 C C . PRO A 1 88 ? 20.733 -3.324 -25.763 1.00 74.12 88 PRO A C 1
ATOM 703 O O . PRO A 1 88 ? 20.315 -2.693 -24.788 1.00 74.12 88 PRO A O 1
ATOM 706 N N . HIS A 1 89 ? 21.982 -3.780 -25.821 1.00 70.81 89 HIS A N 1
ATOM 707 C CA . HIS A 1 89 ? 22.932 -3.656 -24.713 1.00 70.81 89 HIS A CA 1
ATOM 708 C C . HIS A 1 89 ? 23.171 -2.192 -24.288 1.00 70.81 89 HIS A C 1
ATOM 710 O O . HIS A 1 89 ? 23.436 -1.901 -23.123 1.00 70.81 89 HIS A O 1
ATOM 716 N N . THR A 1 90 ? 23.037 -1.252 -25.224 1.00 74.44 90 THR A N 1
ATOM 717 C CA . THR A 1 90 ? 23.126 0.194 -24.984 1.00 74.44 90 THR A CA 1
ATOM 718 C C . THR A 1 90 ? 22.022 0.703 -24.056 1.00 74.44 90 THR A C 1
ATOM 720 O O . THR A 1 90 ? 22.306 1.468 -23.137 1.00 74.44 90 THR A O 1
ATOM 723 N N . CYS A 1 91 ? 20.782 0.236 -24.236 1.00 72.44 91 CYS A N 1
ATOM 724 C CA . CYS A 1 91 ? 19.659 0.568 -23.359 1.00 72.44 91 CYS A CA 1
ATOM 725 C C . CYS A 1 91 ? 19.875 -0.008 -21.955 1.00 72.44 91 CYS A C 1
ATOM 727 O O . CYS A 1 91 ? 19.705 0.706 -20.969 1.00 72.44 91 CYS A O 1
ATOM 729 N N . MET A 1 92 ? 20.314 -1.269 -21.859 1.00 71.38 92 MET A N 1
ATOM 730 C CA . MET A 1 92 ? 20.611 -1.906 -20.569 1.00 71.38 92 MET A CA 1
ATOM 731 C C . MET A 1 92 ? 21.650 -1.121 -19.763 1.00 71.38 92 MET A C 1
ATOM 733 O O . MET A 1 92 ? 21.411 -0.828 -18.595 1.00 71.38 92 MET A O 1
ATOM 737 N N . ALA A 1 93 ? 22.766 -0.736 -20.390 1.00 78.56 93 ALA A N 1
ATOM 738 C CA . ALA A 1 93 ? 23.840 0.006 -19.729 1.00 78.56 93 ALA A CA 1
ATOM 739 C C . ALA A 1 93 ? 23.407 1.412 -19.269 1.00 78.56 93 ALA A C 1
ATOM 741 O O . ALA A 1 93 ? 23.804 1.870 -18.196 1.00 78.56 93 ALA A O 1
ATOM 742 N N . LEU A 1 94 ? 22.574 2.096 -20.061 1.00 78.38 94 LEU A N 1
ATOM 743 C CA . LEU A 1 94 ? 22.027 3.402 -19.694 1.00 78.38 94 LEU A CA 1
ATOM 744 C C . LEU A 1 94 ? 21.153 3.290 -18.437 1.00 78.38 94 LEU A C 1
ATOM 746 O O . LEU A 1 94 ? 21.371 3.994 -17.450 1.00 78.38 94 LEU A O 1
ATOM 750 N N . TRP A 1 95 ? 20.178 2.379 -18.453 1.00 75.69 95 TRP A N 1
ATOM 751 C CA . TRP A 1 95 ? 19.199 2.254 -17.375 1.00 75.69 95 TRP A CA 1
ATOM 752 C C . TRP A 1 95 ? 19.7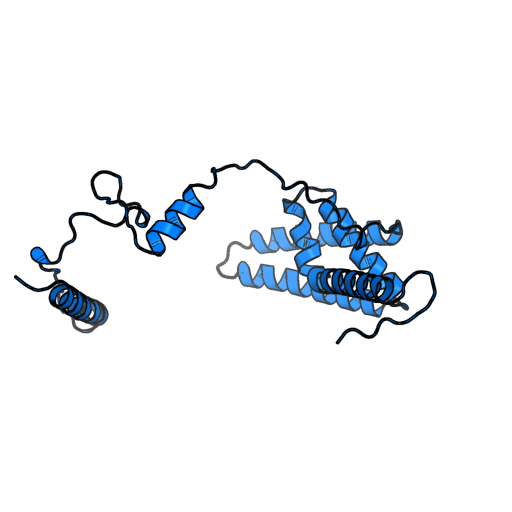70 1.630 -16.102 1.00 75.69 95 TRP A C 1
ATOM 754 O O . TRP A 1 95 ? 19.335 1.994 -15.005 1.00 75.69 95 TRP A O 1
ATOM 764 N N . SER A 1 96 ? 20.781 0.762 -16.217 1.00 76.44 96 SER A N 1
ATOM 765 C CA . SER A 1 96 ? 21.521 0.276 -15.051 1.00 76.44 96 SER A CA 1
ATOM 766 C C . SER A 1 96 ? 22.229 1.426 -14.334 1.00 76.44 96 SER A C 1
ATOM 768 O O . SER A 1 96 ? 22.071 1.575 -13.121 1.00 76.44 96 SER A O 1
ATOM 770 N N . GLY A 1 97 ? 22.905 2.304 -15.087 1.00 82.44 97 GLY A N 1
ATOM 771 C CA . GLY A 1 97 ? 23.537 3.508 -14.545 1.00 82.44 97 GLY A CA 1
ATOM 772 C C . GLY A 1 97 ? 22.530 4.444 -13.871 1.00 82.44 97 GLY A C 1
ATOM 773 O O . GLY A 1 97 ? 22.734 4.865 -12.732 1.00 82.44 97 GLY A O 1
ATOM 774 N N . ARG A 1 98 ? 21.382 4.697 -14.515 1.00 81.44 98 ARG A N 1
ATOM 775 C CA . ARG A 1 98 ? 20.311 5.536 -13.943 1.00 81.44 98 ARG A CA 1
ATOM 776 C C . ARG A 1 98 ? 19.745 4.991 -12.636 1.00 81.44 98 ARG A C 1
ATOM 778 O O . ARG A 1 98 ? 19.478 5.767 -11.721 1.00 81.44 98 ARG A O 1
ATOM 785 N N . ASN A 1 99 ? 19.559 3.679 -12.518 1.00 81.19 99 ASN A N 1
ATOM 786 C CA . ASN A 1 99 ? 19.060 3.088 -11.276 1.00 81.19 99 ASN A CA 1
ATOM 787 C C . ASN A 1 99 ? 20.100 3.145 -10.152 1.00 81.19 99 ASN A C 1
ATOM 789 O O . ASN A 1 99 ? 19.736 3.332 -8.994 1.00 81.19 99 ASN A O 1
ATOM 793 N N . GLU A 1 100 ? 21.391 3.012 -10.459 1.00 84.62 100 GLU A N 1
ATOM 794 C CA . GLU A 1 100 ? 22.442 3.225 -9.460 1.00 84.62 100 GLU A CA 1
ATOM 795 C C . GLU A 1 100 ? 22.459 4.666 -8.941 1.00 84.62 100 GLU A C 1
ATOM 797 O O . GLU A 1 100 ? 22.552 4.882 -7.729 1.00 84.62 100 GLU A O 1
ATOM 802 N N . GLU A 1 101 ? 22.328 5.654 -9.831 1.00 88.81 101 GLU A N 1
ATOM 803 C CA . GLU A 1 101 ? 22.195 7.065 -9.449 1.00 88.81 101 GLU A CA 1
ATOM 804 C C . GLU A 1 101 ? 20.941 7.292 -8.597 1.00 88.81 101 GLU A C 1
ATOM 806 O O . GLU A 1 101 ? 21.024 7.884 -7.518 1.00 88.81 101 GLU A O 1
ATOM 811 N N . TYR A 1 102 ? 19.798 6.742 -9.016 1.00 87.81 102 TYR A N 1
ATOM 812 C CA . TYR A 1 102 ? 18.547 6.829 -8.267 1.00 87.81 102 TYR A CA 1
ATOM 813 C C . TYR A 1 102 ? 18.675 6.230 -6.868 1.00 87.81 102 TYR A C 1
ATOM 815 O O . TYR A 1 102 ? 18.233 6.845 -5.900 1.00 87.81 102 TYR A O 1
ATOM 823 N N . LYS A 1 103 ? 19.305 5.057 -6.726 1.00 85.81 103 LYS A N 1
ATOM 824 C CA . LYS A 1 103 ? 19.532 4.426 -5.417 1.00 85.81 103 LYS A CA 1
ATOM 825 C C . LYS A 1 103 ? 20.372 5.324 -4.511 1.00 85.81 103 LYS A C 1
ATOM 827 O O . LYS A 1 103 ? 20.034 5.471 -3.336 1.00 85.81 103 LYS A O 1
ATOM 832 N N . LYS A 1 104 ? 21.423 5.959 -5.041 1.00 90.25 104 LYS A N 1
ATOM 833 C CA . LYS A 1 104 ? 22.264 6.907 -4.287 1.00 90.25 104 LYS A CA 1
ATOM 834 C C . LYS A 1 104 ? 21.469 8.144 -3.855 1.00 90.25 104 LYS A C 1
ATOM 83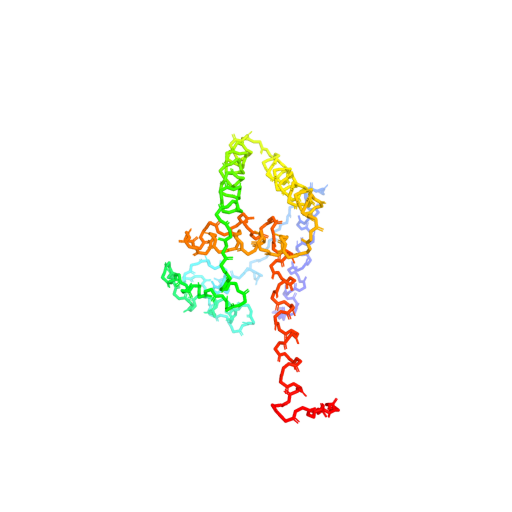6 O O . LYS A 1 104 ? 21.523 8.512 -2.681 1.00 90.25 104 LYS A O 1
ATOM 841 N N . ASP A 1 105 ? 20.710 8.747 -4.768 1.00 90.12 105 ASP A N 1
ATOM 842 C CA . ASP A 1 105 ? 19.882 9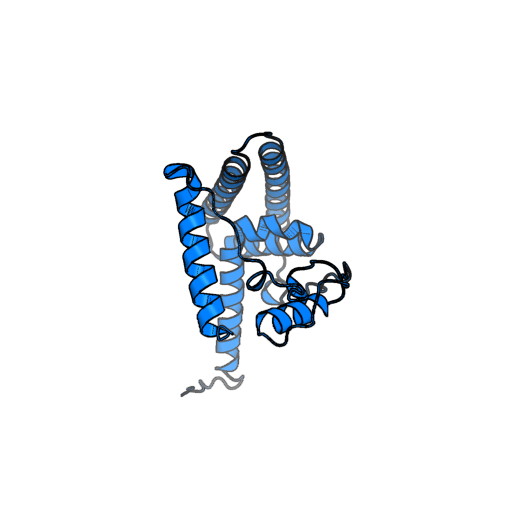.929 -4.493 1.00 90.12 105 ASP A CA 1
ATOM 843 C C . ASP A 1 105 ? 18.768 9.617 -3.480 1.00 90.12 105 ASP A C 1
ATOM 845 O O . ASP A 1 105 ? 18.565 10.364 -2.524 1.00 90.12 105 ASP A O 1
ATOM 849 N N . MET A 1 106 ? 18.088 8.479 -3.640 1.00 88.56 106 MET A N 1
ATOM 850 C CA . MET A 1 106 ? 17.019 8.030 -2.748 1.00 88.56 106 MET A CA 1
ATOM 851 C C . MET A 1 106 ? 17.551 7.708 -1.350 1.00 88.56 106 MET A C 1
ATOM 853 O O . MET A 1 106 ? 16.963 8.126 -0.359 1.00 88.56 106 MET A O 1
ATOM 857 N N . THR A 1 107 ? 18.702 7.036 -1.255 1.00 88.75 107 THR A N 1
ATOM 858 C CA . THR A 1 107 ? 19.351 6.754 0.037 1.00 88.75 107 THR A CA 1
ATOM 859 C C . THR A 1 107 ? 19.721 8.050 0.756 1.00 88.75 107 THR A C 1
ATOM 861 O O . THR A 1 107 ? 19.521 8.177 1.962 1.00 88.75 107 THR A O 1
ATOM 864 N N . ARG A 1 108 ? 20.216 9.052 0.019 1.00 88.69 108 ARG A N 1
ATOM 865 C CA . ARG A 1 108 ? 20.511 10.378 0.575 1.00 88.69 108 ARG A CA 1
ATOM 866 C C . ARG A 1 108 ? 19.248 11.080 1.077 1.00 88.69 108 ARG A C 1
ATOM 868 O O . ARG A 1 108 ? 19.281 11.651 2.161 1.00 88.69 108 ARG A O 1
ATOM 875 N N . ALA A 1 109 ? 18.157 11.023 0.313 1.00 87.50 109 ALA A N 1
ATOM 876 C CA . ALA A 1 109 ? 16.876 11.611 0.697 1.00 87.50 109 ALA A CA 1
ATOM 877 C C . ALA A 1 109 ? 16.272 10.927 1.933 1.00 87.50 109 ALA A C 1
ATOM 879 O O . ALA A 1 109 ? 15.768 11.608 2.818 1.00 87.50 109 ALA A O 1
ATOM 880 N N . MET A 1 110 ? 16.371 9.598 2.031 1.00 83.75 110 MET A N 1
ATOM 881 C CA . MET A 1 110 ? 15.899 8.834 3.192 1.00 83.75 110 MET A CA 1
ATOM 882 C C . MET A 1 110 ? 16.713 9.132 4.457 1.00 83.75 110 MET A C 1
ATOM 884 O O . MET A 1 110 ? 16.150 9.251 5.541 1.00 83.75 110 MET A O 1
ATOM 888 N N . ASN A 1 111 ? 18.026 9.318 4.321 1.00 84.38 111 ASN A N 1
ATOM 889 C CA . ASN A 1 111 ? 18.922 9.599 5.445 1.00 84.38 111 ASN A CA 1
ATOM 890 C C . ASN A 1 111 ? 18.967 11.085 5.853 1.00 84.38 111 ASN A C 1
ATOM 892 O O . ASN A 1 111 ? 19.798 11.463 6.675 1.00 84.38 111 ASN A O 1
ATOM 896 N N . SER A 1 112 ? 18.093 11.945 5.314 1.00 75.56 112 SER A N 1
ATOM 897 C CA . SER A 1 112 ? 18.109 13.385 5.612 1.00 75.56 112 SER A CA 1
ATOM 898 C C . SER A 1 112 ? 17.527 13.756 6.987 1.00 75.56 112 SER A C 1
ATOM 900 O O . SER A 1 112 ? 17.497 14.936 7.328 1.00 75.56 112 SER A O 1
ATOM 902 N N . GLY A 1 113 ? 17.048 12.779 7.770 1.00 63.69 113 GLY A N 1
ATOM 903 C CA . GLY A 1 113 ? 16.760 12.911 9.208 1.00 63.69 113 GLY A CA 1
ATOM 904 C C . GLY A 1 113 ? 15.652 13.894 9.614 1.00 63.69 113 GLY A C 1
ATOM 905 O O . GLY A 1 113 ? 15.561 14.240 10.787 1.00 63.69 113 GLY A O 1
ATOM 906 N N . CYS A 1 114 ? 14.824 14.368 8.680 1.00 58.41 114 CYS A N 1
ATOM 907 C CA . CYS A 1 114 ? 13.869 15.457 8.912 1.00 58.41 114 CYS A CA 1
ATOM 908 C C . CYS A 1 114 ? 12.425 15.037 8.607 1.00 58.41 114 CYS A C 1
ATOM 910 O O . CYS A 1 114 ? 12.209 14.144 7.790 1.00 58.41 114 CYS A O 1
ATOM 912 N N . GLU A 1 115 ? 11.446 15.753 9.170 1.00 62.91 115 GLU A N 1
ATOM 913 C CA . GLU A 1 115 ? 9.994 15.624 8.908 1.00 62.91 115 GLU A CA 1
ATOM 914 C C . GLU A 1 115 ? 9.639 15.770 7.405 1.00 62.91 115 GLU A C 1
ATOM 916 O O . GLU A 1 115 ? 8.592 15.332 6.936 1.00 62.91 115 GLU A O 1
ATOM 921 N N . LEU A 1 116 ? 10.571 16.324 6.619 1.00 64.50 116 LEU A N 1
ATOM 922 C CA . LEU A 1 116 ? 10.511 16.501 5.166 1.00 64.50 116 LEU A CA 1
ATOM 923 C C . LEU A 1 116 ? 11.001 15.288 4.352 1.00 64.50 116 LEU A C 1
ATOM 925 O O . LEU A 1 116 ? 11.117 15.391 3.132 1.00 64.50 116 LEU A O 1
ATOM 929 N N . THR A 1 117 ? 11.292 14.142 4.979 1.00 72.19 117 THR A N 1
ATOM 930 C CA . THR A 1 117 ? 11.824 12.943 4.290 1.00 72.19 117 THR A CA 1
ATOM 931 C C . THR A 1 117 ? 10.953 12.526 3.105 1.00 72.19 117 THR A C 1
ATOM 933 O O . THR A 1 117 ? 11.470 12.205 2.035 1.00 72.19 117 THR A O 1
ATOM 936 N N . ILE A 1 118 ? 9.628 12.588 3.267 1.00 78.94 118 ILE A N 1
ATOM 937 C CA . ILE A 1 118 ? 8.660 12.271 2.207 1.00 78.94 118 ILE A CA 1
ATOM 938 C C . ILE A 1 118 ? 8.793 13.253 1.035 1.00 78.94 118 ILE A C 1
ATOM 940 O O . ILE A 1 118 ? 8.837 12.826 -0.119 1.00 78.94 118 ILE A O 1
ATOM 944 N N . SER A 1 119 ? 8.901 14.556 1.312 1.00 83.31 119 SER A N 1
ATOM 945 C CA . SER A 1 119 ? 9.067 15.589 0.282 1.00 83.31 119 SER A CA 1
ATOM 946 C C . SER A 1 119 ? 10.368 15.401 -0.495 1.00 83.31 119 SER A C 1
ATOM 948 O O . SER A 1 119 ? 10.335 15.344 -1.723 1.00 83.31 119 SER A O 1
ATOM 950 N N . SER A 1 120 ? 11.487 15.182 0.199 1.00 82.94 120 SER A N 1
ATOM 951 C CA . SER A 1 120 ? 12.787 14.921 -0.430 1.00 82.94 120 SER A CA 1
ATOM 952 C C . SER A 1 120 ? 12.767 13.655 -1.297 1.00 82.94 120 SER A C 1
ATOM 954 O O . SER A 1 120 ? 13.281 13.650 -2.413 1.00 82.94 120 SER A O 1
ATOM 956 N N . CYS A 1 121 ? 12.128 12.575 -0.833 1.00 85.19 121 CYS A N 1
ATOM 957 C CA . CYS A 1 121 ? 11.973 11.353 -1.630 1.00 85.19 121 CYS A CA 1
ATOM 958 C C . CYS A 1 121 ? 11.102 11.585 -2.878 1.00 85.19 121 CYS A C 1
ATOM 960 O O . CYS A 1 121 ? 11.394 11.056 -3.954 1.00 85.19 121 CYS A O 1
ATOM 962 N N . ASN A 1 122 ? 10.048 12.395 -2.761 1.00 85.88 122 ASN A N 1
ATOM 963 C CA . ASN A 1 122 ? 9.179 12.739 -3.885 1.00 85.88 122 ASN A CA 1
ATOM 964 C C . ASN A 1 122 ? 9.896 13.592 -4.938 1.00 85.88 122 ASN A C 1
ATOM 966 O O . ASN A 1 122 ? 9.674 13.385 -6.132 1.00 85.88 122 ASN A O 1
ATOM 970 N N . GLU A 1 123 ? 10.785 14.498 -4.529 1.00 89.25 123 GLU A N 1
ATOM 971 C CA . GLU A 1 123 ? 11.629 15.269 -5.449 1.00 89.25 123 GLU A CA 1
ATOM 972 C C . GLU A 1 123 ? 12.566 14.366 -6.253 1.00 89.25 123 GLU A C 1
ATOM 974 O O . GLU A 1 123 ? 12.672 14.521 -7.472 1.00 89.25 123 GLU A O 1
ATOM 979 N N . VAL A 1 124 ? 13.172 13.362 -5.605 1.00 88.31 124 VAL A N 1
ATOM 980 C CA . VAL A 1 124 ? 13.970 12.344 -6.303 1.00 88.31 124 VAL A CA 1
ATOM 981 C C . VAL A 1 124 ? 13.102 11.621 -7.333 1.00 88.31 124 VAL A C 1
ATOM 983 O O . VAL A 1 124 ? 13.459 11.572 -8.506 1.00 88.31 124 VAL A O 1
ATOM 986 N N . ILE A 1 125 ? 11.920 11.123 -6.958 1.00 85.56 125 ILE A N 1
ATOM 987 C CA . ILE A 1 125 ? 11.020 10.446 -7.912 1.00 85.56 125 ILE A CA 1
ATOM 988 C C . ILE A 1 125 ? 10.656 11.366 -9.086 1.00 85.56 125 ILE A C 1
ATOM 990 O O . ILE A 1 125 ? 10.655 10.921 -10.236 1.00 85.56 125 ILE A O 1
ATOM 994 N N . LYS A 1 126 ? 10.362 12.642 -8.820 1.00 87.94 126 LYS A N 1
ATOM 995 C CA . LYS A 1 126 ? 10.017 13.627 -9.849 1.00 87.94 126 LYS A CA 1
ATOM 996 C C . LYS A 1 126 ? 11.167 13.839 -10.837 1.00 87.94 126 LYS A C 1
ATOM 998 O O . LYS A 1 126 ? 10.938 13.732 -12.038 1.00 87.94 126 LYS A O 1
ATOM 1003 N N . LYS A 1 127 ? 12.396 14.032 -10.346 1.00 89.00 127 LYS A N 1
ATOM 1004 C CA . LYS A 1 127 ? 13.607 14.178 -11.172 1.00 89.00 127 LYS A CA 1
ATOM 1005 C C . LYS A 1 127 ? 13.757 13.022 -12.166 1.00 89.00 127 LYS A C 1
ATOM 1007 O O . LYS A 1 127 ? 13.945 13.253 -13.356 1.00 89.00 127 LYS A O 1
ATOM 1012 N N . TYR A 1 128 ? 13.644 11.776 -11.703 1.00 84.00 128 TYR A N 1
ATOM 1013 C CA . TYR A 1 128 ? 13.834 10.613 -12.581 1.00 84.00 128 TYR A CA 1
ATOM 1014 C C . TYR A 1 128 ? 12.657 10.373 -13.538 1.00 84.00 128 TYR A C 1
ATOM 1016 O O . TYR A 1 128 ? 12.871 9.869 -14.638 1.00 84.00 128 TYR A O 1
ATOM 1024 N N . LYS A 1 129 ? 11.434 10.793 -13.184 1.00 81.56 129 LYS A N 1
ATOM 1025 C CA . LYS A 1 129 ? 10.303 10.836 -14.130 1.00 81.56 129 LYS A CA 1
ATOM 1026 C C . LYS A 1 129 ? 10.518 11.858 -15.247 1.00 81.56 129 LYS A C 1
ATOM 1028 O O . LYS A 1 129 ? 10.172 11.596 -16.391 1.00 81.56 129 LYS A O 1
ATOM 1033 N N . GLU A 1 130 ? 11.064 13.027 -14.933 1.00 82.25 130 GLU A N 1
ATOM 1034 C CA . GLU A 1 130 ? 11.351 14.054 -15.941 1.00 82.25 130 GLU A CA 1
ATOM 1035 C C . GLU A 1 130 ? 12.500 13.628 -16.860 1.00 82.25 130 GLU A C 1
ATOM 1037 O O . GLU A 1 130 ? 12.402 13.798 -18.073 1.00 82.25 130 GLU A O 1
ATOM 1042 N N . LEU A 1 131 ? 13.537 12.989 -16.307 1.00 77.44 131 LEU A N 1
ATOM 1043 C CA . LEU A 1 131 ? 14.629 12.403 -17.089 1.00 77.44 131 LEU A CA 1
ATOM 1044 C C . LEU A 1 131 ? 14.130 11.326 -18.057 1.00 77.44 131 LEU A C 1
ATOM 1046 O O . LEU A 1 131 ? 14.493 11.372 -19.227 1.00 77.44 131 LEU A O 1
ATOM 1050 N N . SER A 1 132 ? 13.240 10.425 -17.623 1.00 69.88 132 SER A N 1
ATOM 1051 C CA . SER A 1 132 ? 12.694 9.394 -18.517 1.00 69.88 132 SER A CA 1
ATOM 1052 C C . SER A 1 132 ? 11.849 9.982 -19.651 1.00 69.88 132 SER A C 1
ATOM 1054 O O . SER A 1 132 ? 11.863 9.477 -20.774 1.00 69.88 132 SER A O 1
ATOM 1056 N N . VAL A 1 133 ? 11.140 11.085 -19.392 1.00 65.50 133 VAL A N 1
ATOM 1057 C CA . VAL A 1 133 ? 10.397 11.830 -20.417 1.00 65.50 133 VAL A CA 1
ATOM 1058 C C . VAL A 1 133 ? 11.337 12.583 -21.365 1.00 65.50 133 VAL A C 1
ATOM 1060 O O . VAL A 1 133 ? 11.079 12.611 -22.567 1.00 65.50 133 VAL A O 1
ATOM 1063 N N . ALA A 1 134 ? 12.422 13.173 -20.866 1.00 63.03 134 ALA A N 1
ATOM 1064 C CA . ALA A 1 134 ? 13.417 13.852 -21.695 1.00 63.03 134 ALA A CA 1
ATOM 1065 C C . ALA A 1 134 ? 14.191 12.866 -22.590 1.00 63.03 134 ALA A C 1
ATOM 1067 O O . ALA A 1 134 ? 14.398 13.126 -23.776 1.00 63.03 134 ALA A O 1
ATOM 1068 N N . GLU A 1 135 ? 14.553 11.700 -22.051 1.00 65.88 135 GLU A N 1
ATOM 1069 C CA . GLU A 1 135 ? 15.171 10.604 -22.801 1.00 65.88 135 GLU A CA 1
ATOM 1070 C C . GLU A 1 135 ? 14.197 10.058 -23.857 1.00 65.88 135 GLU A C 1
ATOM 1072 O O . GLU A 1 135 ? 14.591 9.873 -25.004 1.00 65.88 135 GLU A O 1
ATOM 1077 N N . ARG A 1 136 ? 12.897 9.943 -23.539 1.00 58.94 136 ARG A N 1
ATOM 1078 C CA . ARG A 1 136 ? 11.843 9.637 -24.524 1.00 58.94 136 ARG A CA 1
ATOM 1079 C C . ARG A 1 136 ? 11.789 10.623 -25.686 1.00 58.94 136 ARG A C 1
ATOM 1081 O O . ARG A 1 136 ? 11.600 10.198 -26.814 1.00 58.94 136 ARG A O 1
ATOM 1088 N N . LEU A 1 137 ? 11.888 11.921 -25.412 1.00 58.44 137 LEU A N 1
ATOM 1089 C CA . LEU A 1 137 ? 11.828 12.960 -26.448 1.00 58.44 137 LEU A CA 1
ATOM 1090 C C . LEU A 1 137 ? 13.094 13.001 -27.315 1.00 58.44 137 LEU A C 1
ATOM 1092 O O . LEU A 1 137 ? 13.044 13.489 -28.439 1.00 58.44 137 LEU A O 1
ATOM 1096 N N . SER A 1 138 ? 14.212 12.497 -26.789 1.00 59.25 138 SER A N 1
ATOM 1097 C CA . SER A 1 138 ? 15.484 12.391 -27.512 1.00 59.25 138 SER A CA 1
ATOM 1098 C C . SER A 1 138 ? 15.551 11.143 -28.401 1.00 59.25 138 SER A C 1
ATOM 1100 O O . SER A 1 138 ? 16.350 11.095 -29.334 1.00 59.25 138 SER A O 1
ATOM 1102 N N . LEU A 1 139 ? 14.721 10.135 -28.120 1.00 60.66 139 LEU A N 1
ATOM 1103 C CA . LEU A 1 139 ? 14.580 8.929 -28.929 1.00 60.66 139 LEU A CA 1
ATOM 1104 C C . LEU A 1 139 ? 13.709 9.263 -30.143 1.00 60.66 139 LEU A C 1
ATOM 1106 O O . LEU A 1 139 ? 12.516 9.531 -30.031 1.00 60.66 139 LEU A O 1
ATOM 1110 N N . THR A 1 140 ? 14.339 9.289 -31.312 1.00 53.66 140 THR A N 1
ATOM 1111 C CA . THR A 1 140 ? 13.756 9.748 -32.579 1.00 53.66 140 THR A CA 1
ATOM 1112 C C . THR A 1 140 ? 12.532 8.950 -33.035 1.00 53.66 140 THR A C 1
ATOM 1114 O O . THR A 1 140 ? 11.721 9.499 -33.777 1.00 53.66 140 THR A O 1
ATOM 1117 N N . ASN A 1 141 ? 12.351 7.707 -32.561 1.00 60.81 141 ASN A N 1
ATOM 1118 C CA . ASN A 1 141 ? 11.260 6.816 -32.961 1.00 60.81 141 ASN A CA 1
ATOM 1119 C C . ASN A 1 141 ? 10.582 6.145 -31.743 1.00 60.81 141 ASN A C 1
ATOM 1121 O O . ASN A 1 141 ? 11.237 5.787 -30.764 1.00 60.81 141 ASN A O 1
ATOM 1125 N N . GLU A 1 142 ? 9.266 5.900 -31.823 1.00 61.50 142 GLU A N 1
ATOM 1126 C CA . GLU A 1 142 ? 8.457 5.275 -30.752 1.00 61.50 142 GLU A CA 1
ATOM 1127 C C . GLU A 1 142 ? 8.968 3.875 -30.350 1.00 61.50 142 GLU A C 1
ATOM 1129 O O . GLU A 1 142 ? 8.879 3.490 -29.184 1.00 61.50 142 GLU A O 1
ATOM 1134 N N . VAL A 1 143 ? 9.590 3.159 -31.291 1.00 61.81 143 VAL A N 1
ATOM 1135 C CA . VAL A 1 143 ? 10.210 1.840 -31.087 1.00 61.81 143 VAL A CA 1
ATOM 1136 C C . VAL A 1 143 ? 11.354 1.900 -30.076 1.00 61.81 143 VAL A C 1
ATOM 1138 O O . VAL A 1 143 ? 11.398 1.078 -29.162 1.00 61.81 143 VAL A O 1
ATOM 1141 N N . ASP A 1 144 ? 12.225 2.907 -30.160 1.00 63.97 144 ASP A N 1
ATOM 1142 C CA . ASP A 1 144 ? 13.379 3.008 -29.263 1.00 63.97 144 ASP A CA 1
ATOM 1143 C C . ASP A 1 144 ? 12.927 3.320 -27.826 1.00 63.97 144 ASP A C 1
ATOM 1145 O O . ASP A 1 144 ? 13.494 2.816 -26.855 1.00 63.97 144 ASP A O 1
ATOM 1149 N N . PHE A 1 145 ? 11.844 4.093 -27.673 1.00 66.50 145 PHE A N 1
ATOM 1150 C CA . PHE A 1 145 ? 11.229 4.355 -26.371 1.00 66.50 145 PHE A CA 1
ATOM 1151 C C . PHE A 1 145 ? 10.558 3.112 -25.776 1.00 66.50 145 PHE A C 1
ATOM 1153 O O . PHE A 1 145 ? 10.699 2.852 -24.575 1.00 66.50 145 PHE A O 1
ATOM 1160 N N . LEU A 1 146 ? 9.848 2.333 -26.594 1.00 64.88 146 LEU A N 1
ATOM 1161 C CA . LEU A 1 146 ? 9.244 1.066 -26.175 1.00 64.88 146 LEU A CA 1
ATOM 1162 C C . LEU A 1 146 ? 10.326 0.069 -25.747 1.00 64.88 146 LEU A C 1
ATOM 1164 O O . LEU A 1 146 ? 10.228 -0.523 -24.674 1.00 64.88 146 LEU A O 1
ATOM 1168 N N . GLN A 1 147 ? 11.409 -0.036 -26.514 1.00 65.88 147 GLN A N 1
ATOM 1169 C CA . GLN A 1 147 ? 12.521 -0.937 -26.229 1.00 65.88 147 GLN A CA 1
ATOM 1170 C C . GLN A 1 147 ? 13.308 -0.515 -24.974 1.00 65.88 147 GLN A C 1
ATOM 1172 O O . GLN A 1 147 ? 13.638 -1.356 -24.131 1.00 65.88 147 GLN A O 1
ATOM 1177 N N . CYS A 1 148 ? 13.503 0.792 -24.761 1.00 67.44 148 CYS A N 1
ATOM 1178 C CA . CYS A 1 148 ? 14.024 1.340 -23.504 1.00 67.44 148 CYS A CA 1
ATOM 1179 C C . CYS A 1 148 ? 13.103 1.044 -22.312 1.00 67.44 148 CYS A C 1
ATOM 1181 O O . CYS A 1 148 ? 13.573 0.661 -21.241 1.00 67.44 148 CYS A O 1
ATOM 1183 N N . SER A 1 149 ? 11.788 1.170 -22.485 1.00 66.62 149 SER A N 1
ATOM 1184 C CA . SER A 1 149 ? 10.818 0.890 -21.420 1.00 66.62 149 SER A CA 1
ATOM 1185 C C . SER A 1 149 ? 10.809 -0.594 -21.037 1.00 66.62 149 SER A C 1
ATOM 1187 O O . SER A 1 149 ? 10.818 -0.920 -19.848 1.00 66.62 149 SER A O 1
ATOM 1189 N N . CYS A 1 150 ? 10.884 -1.491 -22.027 1.00 66.12 150 CYS A N 1
ATOM 1190 C CA . CYS A 1 150 ? 11.039 -2.928 -21.809 1.00 66.12 150 CYS A CA 1
ATOM 1191 C C . CYS A 1 150 ? 12.310 -3.240 -21.014 1.00 66.12 150 CYS A C 1
ATOM 1193 O O . CYS A 1 150 ? 12.235 -3.985 -20.040 1.00 66.12 150 CYS A O 1
ATOM 1195 N N . SER A 1 151 ? 13.448 -2.623 -21.359 1.00 67.50 151 SER A N 1
ATOM 1196 C CA . SER A 1 151 ? 14.724 -2.852 -20.665 1.00 67.50 151 SER A CA 1
ATOM 1197 C C . SER A 1 151 ? 14.652 -2.608 -19.151 1.00 67.50 151 SER A C 1
ATOM 1199 O O . SER A 1 151 ? 15.151 -3.417 -18.368 1.00 67.50 151 SER A O 1
ATOM 1201 N N . MET A 1 152 ? 13.942 -1.557 -18.722 1.00 67.25 152 MET A N 1
ATOM 1202 C CA . MET A 1 152 ? 13.756 -1.241 -17.304 1.00 67.25 152 MET A CA 1
ATOM 1203 C C . MET A 1 152 ? 12.907 -2.274 -16.564 1.00 67.25 152 MET A C 1
ATOM 1205 O O . MET A 1 152 ? 13.251 -2.657 -15.443 1.00 67.25 152 MET A O 1
ATOM 1209 N N . ALA A 1 153 ? 11.797 -2.712 -17.165 1.00 65.44 153 ALA A N 1
ATOM 1210 C CA . ALA A 1 153 ? 10.927 -3.721 -16.563 1.00 65.44 153 ALA A CA 1
ATOM 1211 C C . ALA A 1 153 ? 11.613 -5.080 -16.473 1.00 65.44 153 ALA A C 1
ATOM 1213 O O . ALA A 1 153 ? 11.588 -5.711 -15.423 1.00 65.44 153 ALA A O 1
ATOM 1214 N N . LEU A 1 154 ? 12.272 -5.500 -17.548 1.00 64.94 154 LEU A N 1
ATOM 1215 C CA . LEU A 1 154 ? 13.014 -6.751 -17.613 1.00 64.94 154 LEU A CA 1
ATOM 1216 C C . LEU A 1 154 ? 14.123 -6.838 -16.569 1.00 64.94 154 LEU A C 1
ATOM 1218 O O . LEU A 1 154 ? 14.204 -7.818 -15.832 1.00 64.94 154 LEU A O 1
ATOM 1222 N N . TRP A 1 155 ? 14.979 -5.817 -16.495 1.00 64.38 155 TRP A N 1
ATOM 1223 C CA . TRP A 1 155 ? 16.073 -5.823 -15.531 1.00 64.38 155 TRP A CA 1
ATOM 1224 C C . TRP A 1 155 ? 15.554 -5.830 -14.089 1.00 64.38 155 TRP A C 1
ATOM 1226 O O . TRP A 1 155 ? 16.091 -6.521 -13.228 1.00 64.38 15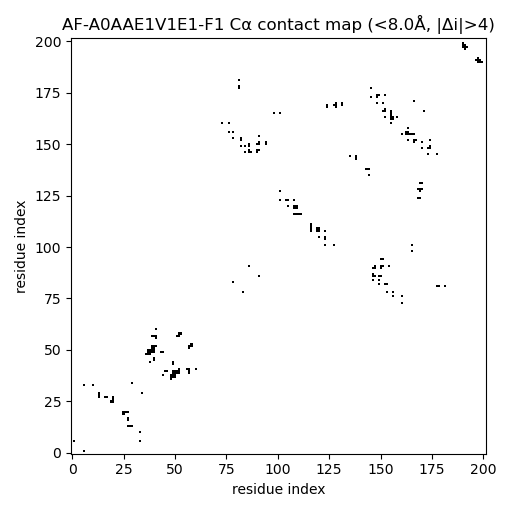5 TRP A O 1
ATOM 1236 N N . SER A 1 156 ? 14.443 -5.134 -13.851 1.00 61.00 156 SER A N 1
ATOM 1237 C CA . SER A 1 156 ? 13.744 -5.129 -12.567 1.00 61.00 156 SER A CA 1
ATOM 1238 C C . SER A 1 156 ? 13.121 -6.472 -12.182 1.00 61.00 156 SER A C 1
ATOM 1240 O O . SER A 1 156 ? 13.003 -6.755 -10.994 1.00 61.00 156 SER A O 1
ATOM 1242 N N . LEU A 1 157 ? 12.711 -7.282 -13.162 1.00 59.88 157 LEU A N 1
ATOM 1243 C CA . LEU A 1 157 ? 12.158 -8.622 -12.946 1.00 59.88 157 LEU A CA 1
ATOM 1244 C C . LEU A 1 157 ? 13.257 -9.665 -12.691 1.00 59.88 157 LEU A C 1
ATOM 1246 O O . LEU A 1 157 ? 13.037 -10.600 -11.928 1.00 59.88 157 LEU A O 1
ATOM 1250 N N . ASN A 1 158 ? 14.449 -9.483 -13.270 1.00 58.66 158 ASN A N 1
ATOM 1251 C CA . ASN A 1 158 ? 15.584 -10.394 -13.086 1.00 58.66 158 ASN A CA 1
ATOM 1252 C C . ASN A 1 158 ? 16.259 -10.286 -11.706 1.00 58.66 158 ASN A C 1
ATOM 1254 O O . ASN A 1 158 ? 16.979 -11.201 -11.313 1.00 58.66 158 ASN A O 1
ATOM 1258 N N . GLU A 1 159 ? 16.056 -9.199 -10.955 1.00 54.38 159 GLU A N 1
ATOM 1259 C CA . GLU A 1 159 ? 16.717 -8.992 -9.664 1.00 54.38 159 GLU A CA 1
ATOM 1260 C C . GLU A 1 159 ? 15.743 -8.850 -8.481 1.00 54.38 159 GLU A C 1
ATOM 1262 O O . GLU A 1 159 ? 15.755 -7.826 -7.815 1.00 54.38 159 GLU A O 1
ATOM 1267 N N . VAL A 1 160 ? 14.982 -9.890 -8.126 1.00 54.03 160 VAL A N 1
ATOM 1268 C CA . VAL A 1 160 ? 14.159 -9.943 -6.891 1.00 54.03 160 VAL A CA 1
ATOM 1269 C C . VAL A 1 160 ? 13.025 -8.895 -6.847 1.00 54.03 160 VAL A C 1
ATOM 1271 O O . VAL A 1 160 ? 13.208 -7.703 -7.080 1.00 54.03 160 VAL A O 1
ATOM 1274 N N . ILE A 1 161 ? 11.827 -9.329 -6.445 1.00 55.00 161 ILE A N 1
ATOM 1275 C CA . ILE A 1 161 ? 10.590 -8.520 -6.386 1.00 55.00 161 ILE A CA 1
ATOM 1276 C C . ILE A 1 161 ? 10.794 -7.140 -5.725 1.00 55.00 161 ILE A C 1
ATOM 1278 O O . ILE A 1 161 ? 10.236 -6.138 -6.169 1.00 55.00 161 ILE A O 1
ATOM 1282 N N . GLY A 1 162 ? 11.662 -7.045 -4.712 1.00 55.50 162 GLY A N 1
ATOM 1283 C CA . GLY A 1 162 ? 11.961 -5.792 -4.011 1.00 55.50 162 GLY A CA 1
ATOM 1284 C C . GLY A 1 162 ? 12.664 -4.703 -4.839 1.00 55.50 162 GLY A C 1
ATOM 1285 O O . GLY A 1 162 ? 12.731 -3.558 -4.388 1.00 55.50 162 GLY A O 1
ATOM 1286 N N . LYS A 1 163 ? 13.189 -5.002 -6.038 1.00 59.41 163 LYS A N 1
ATOM 1287 C CA . LYS A 1 163 ? 13.956 -4.035 -6.849 1.00 59.41 163 LYS A CA 1
ATOM 1288 C C . LYS A 1 163 ? 13.187 -3.436 -8.026 1.00 59.41 163 LYS A C 1
ATOM 1290 O O . LYS A 1 163 ? 13.676 -2.477 -8.626 1.00 59.41 163 LYS A O 1
ATOM 1295 N N . CYS A 1 164 ? 11.962 -3.889 -8.308 1.00 67.31 164 CYS A N 1
ATOM 1296 C CA . CYS A 1 164 ? 11.156 -3.346 -9.409 1.00 67.31 164 CYS A CA 1
ATOM 1297 C C . CYS A 1 164 ? 10.524 -1.979 -9.122 1.00 67.31 164 CYS A C 1
ATOM 1299 O O . CYS A 1 164 ? 9.961 -1.341 -10.016 1.00 67.31 164 CYS A O 1
ATOM 1301 N N . GLY A 1 165 ? 10.655 -1.491 -7.885 1.00 72.44 165 GLY A N 1
ATOM 1302 C CA . GLY A 1 165 ? 10.096 -0.212 -7.465 1.00 72.44 165 GLY A CA 1
ATOM 1303 C C . GLY A 1 165 ? 10.585 0.971 -8.304 1.00 72.44 165 GLY A C 1
ATOM 1304 O O . GLY A 1 165 ? 9.801 1.881 -8.557 1.00 72.44 165 GLY A O 1
ATOM 1305 N N . PHE A 1 166 ? 11.840 0.965 -8.770 1.00 77.12 166 PHE A N 1
ATOM 1306 C CA . PHE A 1 166 ? 12.360 2.029 -9.638 1.00 77.12 166 PHE A CA 1
ATOM 1307 C C . PHE A 1 166 ? 11.663 2.034 -11.005 1.00 77.12 166 PHE A C 1
ATOM 1309 O O . PHE A 1 166 ? 11.075 3.050 -11.382 1.00 77.12 166 PHE A O 1
ATOM 1316 N N . ALA A 1 167 ? 11.647 0.893 -11.704 1.00 75.38 167 ALA A N 1
ATOM 1317 C CA . ALA A 1 167 ? 11.003 0.783 -13.011 1.00 75.38 167 ALA A CA 1
ATOM 1318 C C . ALA A 1 167 ? 9.507 1.098 -12.940 1.00 75.38 167 ALA A C 1
ATOM 1320 O O . ALA A 1 167 ? 8.999 1.831 -13.784 1.00 75.38 167 ALA A O 1
ATOM 1321 N N . TRP A 1 168 ? 8.803 0.637 -11.903 1.00 76.81 168 TRP A N 1
ATOM 1322 C CA . TRP A 1 168 ? 7.387 0.963 -11.741 1.00 76.81 168 TRP A CA 1
ATOM 1323 C C . TRP A 1 168 ? 7.156 2.462 -11.495 1.00 76.81 168 TRP A C 1
ATOM 1325 O O . TRP A 1 168 ? 6.301 3.076 -12.133 1.00 76.81 168 TRP A O 1
ATOM 1335 N N . LYS A 1 169 ? 7.948 3.090 -10.614 1.00 77.31 169 LYS A N 1
ATOM 1336 C CA . LYS A 1 169 ? 7.801 4.518 -10.277 1.00 77.31 169 LYS A CA 1
ATOM 1337 C C . LYS A 1 169 ? 8.143 5.447 -11.442 1.00 77.31 169 LYS A C 1
ATOM 1339 O O . LYS A 1 169 ? 7.535 6.513 -11.542 1.00 77.31 169 LYS A O 1
ATOM 1344 N N . VAL A 1 170 ? 9.099 5.072 -12.291 1.00 73.81 170 VAL A N 1
ATOM 1345 C CA . VAL A 1 170 ? 9.616 5.921 -13.379 1.00 73.81 170 VAL A CA 1
ATOM 1346 C C . VAL A 1 170 ? 8.971 5.603 -14.730 1.00 73.81 170 VAL A C 1
ATOM 1348 O O . VAL A 1 170 ? 8.716 6.519 -15.511 1.00 73.81 170 VAL A O 1
ATOM 1351 N N . ALA A 1 171 ? 8.663 4.332 -14.991 1.00 74.25 171 ALA A N 1
ATOM 1352 C CA . ALA A 1 171 ? 8.228 3.832 -16.294 1.00 74.25 171 ALA A CA 1
ATOM 1353 C C . ALA A 1 171 ? 6.875 3.108 -16.275 1.00 74.25 171 ALA A C 1
ATOM 1355 O O . ALA A 1 171 ? 6.418 2.666 -17.327 1.00 74.25 171 ALA A O 1
ATOM 1356 N N . GLY A 1 172 ? 6.204 3.004 -15.122 1.00 77.44 172 GLY A N 1
ATOM 1357 C CA . GLY A 1 172 ? 4.954 2.247 -14.984 1.00 77.44 172 GLY A CA 1
ATOM 1358 C C . GLY A 1 172 ? 3.885 2.625 -16.011 1.00 77.44 172 GLY A C 1
ATOM 1359 O O . GLY A 1 172 ? 3.235 1.754 -16.575 1.00 77.44 172 GLY A O 1
ATOM 1360 N N . SER A 1 173 ? 3.757 3.910 -16.356 1.00 73.44 173 SER A N 1
ATOM 1361 C CA . SER A 1 173 ? 2.811 4.357 -17.389 1.00 73.44 173 SER A CA 1
ATOM 1362 C C . SER A 1 173 ? 3.153 3.847 -18.794 1.00 73.44 173 SER A C 1
ATOM 1364 O O . SER A 1 173 ? 2.249 3.517 -19.560 1.00 73.44 173 SER A O 1
ATOM 1366 N N . ALA A 1 174 ? 4.439 3.751 -19.139 1.00 74.00 174 ALA A N 1
ATOM 1367 C CA . ALA A 1 174 ? 4.892 3.184 -20.406 1.00 74.00 174 ALA A CA 1
ATOM 1368 C C . ALA A 1 174 ? 4.678 1.665 -20.441 1.00 74.00 174 ALA A C 1
ATOM 1370 O O . ALA A 1 174 ? 4.198 1.142 -21.442 1.00 74.00 174 ALA A O 1
ATOM 1371 N N . LEU A 1 175 ? 4.932 0.978 -19.323 1.00 76.06 175 LEU A N 1
ATOM 1372 C CA . LEU A 1 175 ? 4.678 -0.458 -19.178 1.00 76.06 175 LEU A CA 1
ATOM 1373 C C . LEU A 1 175 ? 3.191 -0.792 -19.317 1.00 76.06 175 LEU A C 1
ATOM 1375 O O . LEU A 1 175 ? 2.835 -1.708 -20.055 1.00 76.06 175 LEU A O 1
ATOM 1379 N N . CYS A 1 176 ? 2.313 -0.003 -18.693 1.00 77.38 176 CYS A N 1
ATOM 1380 C CA . CYS A 1 176 ? 0.869 -0.149 -18.861 1.00 77.38 176 CYS A CA 1
ATOM 1381 C C . CYS A 1 176 ? 0.432 0.086 -20.313 1.00 77.38 176 CYS A C 1
ATOM 1383 O O . CYS A 1 176 ? -0.455 -0.610 -20.803 1.00 77.38 176 CYS A O 1
ATOM 1385 N N . ARG A 1 177 ? 1.055 1.039 -21.024 1.00 73.81 177 ARG A N 1
ATOM 1386 C CA . ARG A 1 177 ? 0.787 1.256 -22.455 1.00 73.81 177 ARG A CA 1
ATOM 1387 C C . ARG A 1 177 ? 1.219 0.061 -23.302 1.00 73.81 177 ARG A C 1
ATOM 1389 O O . ARG A 1 177 ? 0.425 -0.364 -24.129 1.00 73.81 177 ARG A O 1
ATOM 1396 N N . ILE A 1 178 ? 2.410 -0.498 -23.069 1.00 72.94 178 ILE A N 1
ATOM 1397 C CA . ILE A 1 178 ? 2.898 -1.702 -23.768 1.00 72.94 178 ILE A CA 1
ATOM 1398 C C . ILE A 1 178 ? 1.926 -2.863 -23.564 1.00 72.94 178 ILE A C 1
ATOM 1400 O O . ILE A 1 178 ? 1.473 -3.471 -24.528 1.00 72.94 178 ILE A O 1
ATOM 1404 N N . HIS A 1 179 ? 1.532 -3.111 -22.315 1.00 76.75 179 HIS A N 1
ATOM 1405 C CA . HIS A 1 179 ? 0.568 -4.156 -21.987 1.00 76.75 179 HIS A CA 1
ATOM 1406 C C . HIS A 1 179 ? -0.784 -3.944 -22.684 1.00 76.75 179 HIS A C 1
ATOM 1408 O O . HIS A 1 179 ? -1.369 -4.878 -23.227 1.00 76.75 179 HIS A O 1
ATOM 1414 N N . ALA A 1 180 ? -1.279 -2.704 -22.707 1.00 76.94 180 ALA A N 1
ATOM 1415 C CA . ALA A 1 180 ? -2.528 -2.370 -23.382 1.00 76.94 180 ALA A CA 1
ATOM 1416 C C . ALA A 1 180 ? -2.435 -2.506 -24.912 1.00 76.94 180 ALA A C 1
ATOM 1418 O O . ALA A 1 180 ? -3.428 -2.861 -25.543 1.00 76.94 180 ALA A O 1
ATOM 1419 N N . MET A 1 181 ? -1.278 -2.214 -25.512 1.00 73.69 181 MET A N 1
ATOM 1420 C CA . MET A 1 181 ? -1.042 -2.389 -26.948 1.00 73.69 181 MET A CA 1
ATOM 1421 C C . MET A 1 181 ? -1.012 -3.871 -27.325 1.00 73.69 181 MET A C 1
ATOM 1423 O O . MET A 1 181 ? -1.756 -4.264 -28.216 1.00 73.69 181 MET A O 1
ATOM 1427 N N . ASP A 1 182 ? -0.273 -4.698 -26.584 1.00 72.31 182 ASP A N 1
ATOM 1428 C CA . ASP A 1 182 ? -0.230 -6.153 -26.790 1.00 72.31 182 ASP A CA 1
ATOM 1429 C C . ASP A 1 182 ? -1.620 -6.797 -26.645 1.00 72.31 182 ASP A C 1
ATOM 1431 O O . ASP A 1 182 ? -2.031 -7.605 -27.475 1.00 72.31 182 ASP A O 1
ATOM 1435 N N . HIS A 1 183 ? -2.409 -6.378 -25.650 1.00 71.00 183 HIS A N 1
ATOM 1436 C CA . HIS A 1 183 ? -3.789 -6.848 -25.507 1.00 71.00 183 HIS A CA 1
ATOM 1437 C C . HIS A 1 183 ? -4.692 -6.441 -26.678 1.00 71.00 183 HIS A C 1
ATOM 1439 O O . HIS A 1 183 ? -5.558 -7.222 -27.077 1.00 71.00 183 HIS A O 1
ATOM 1445 N N . LYS A 1 184 ? -4.512 -5.236 -27.233 1.00 68.88 184 LYS A N 1
ATOM 1446 C CA . LYS A 1 184 ? -5.269 -4.774 -28.406 1.00 68.88 184 LYS A CA 1
ATOM 1447 C C . LYS A 1 184 ? -4.858 -5.514 -29.674 1.00 68.88 184 LYS A C 1
ATOM 1449 O O . LYS A 1 184 ? -5.734 -5.902 -30.437 1.00 68.88 184 LYS A O 1
ATOM 1454 N N . GLU A 1 185 ? -3.566 -5.736 -29.890 1.00 62.28 185 GLU A N 1
ATOM 1455 C CA . GLU A 1 185 ? -3.065 -6.509 -31.032 1.00 62.28 185 GLU A CA 1
ATOM 1456 C C . GLU A 1 185 ? -3.533 -7.962 -30.976 1.00 62.28 185 GLU A C 1
ATOM 1458 O O . GLU A 1 185 ? -4.020 -8.482 -31.978 1.00 62.28 185 GLU A O 1
ATOM 1463 N N . LYS A 1 186 ? -3.498 -8.589 -29.795 1.00 62.38 186 LYS A N 1
ATOM 1464 C CA . LYS A 1 186 ? -4.067 -9.926 -29.587 1.00 62.38 186 LYS A CA 1
ATOM 1465 C C . LYS A 1 186 ? -5.567 -9.944 -29.859 1.00 62.38 186 LYS A C 1
ATOM 1467 O O . LYS A 1 186 ? -6.036 -10.813 -30.583 1.00 62.38 186 LYS A O 1
ATOM 1472 N N . ALA A 1 187 ? -6.324 -8.970 -29.349 1.00 60.03 187 ALA A N 1
ATOM 1473 C CA . ALA A 1 187 ? -7.760 -8.865 -29.622 1.00 60.03 187 ALA A CA 1
ATOM 1474 C C . ALA A 1 187 ? -8.069 -8.683 -31.123 1.00 60.03 187 ALA A C 1
ATOM 1476 O O . ALA A 1 187 ? -9.016 -9.282 -31.627 1.00 60.03 187 ALA A O 1
ATOM 1477 N N . LEU A 1 188 ? -7.248 -7.917 -31.852 1.00 57.53 188 LEU A N 1
ATOM 1478 C CA . LEU A 1 188 ? -7.359 -7.745 -33.305 1.00 57.53 188 LEU A CA 1
ATOM 1479 C C . LEU A 1 188 ? -6.972 -9.016 -34.079 1.00 57.53 188 LEU A C 1
ATOM 1481 O O . LEU A 1 188 ? -7.624 -9.341 -35.066 1.00 57.53 188 LEU A O 1
ATOM 1485 N N . GLN A 1 189 ? -5.967 -9.771 -33.622 1.00 55.44 189 GLN A N 1
ATOM 1486 C CA . GLN A 1 189 ? -5.621 -11.082 -34.186 1.00 55.44 189 GLN A CA 1
ATOM 1487 C C . GLN A 1 189 ? -6.725 -12.120 -33.967 1.00 55.44 189 GLN A C 1
ATOM 1489 O O . GLN A 1 189 ? -6.994 -12.909 -34.863 1.00 55.44 189 GLN A O 1
ATOM 1494 N N . PHE A 1 190 ? -7.412 -12.111 -32.821 1.00 50.16 190 PHE A N 1
ATOM 1495 C CA . PHE A 1 190 ? -8.575 -12.982 -32.607 1.00 50.16 190 PHE A CA 1
ATOM 1496 C C . PHE A 1 190 ? -9.795 -12.564 -33.445 1.00 50.16 190 PHE A C 1
ATOM 1498 O O . PHE A 1 190 ? -10.610 -13.416 -33.793 1.00 50.16 190 PHE A O 1
ATOM 1505 N N . ALA A 1 191 ? -9.911 -11.282 -33.807 1.00 48.38 191 ALA A N 1
ATOM 1506 C CA . ALA A 1 191 ? -10.961 -10.776 -34.696 1.00 48.38 191 ALA A CA 1
ATOM 1507 C C . ALA A 1 191 ? -10.705 -11.071 -36.190 1.00 48.38 191 ALA A C 1
ATOM 1509 O O . ALA A 1 191 ? -11.635 -11.002 -36.997 1.00 48.38 191 ALA A O 1
ATOM 1510 N N . ILE A 1 192 ? -9.467 -11.421 -36.562 1.00 50.97 192 ILE A N 1
ATOM 1511 C CA . ILE A 1 192 ? -9.065 -11.796 -37.922 1.00 50.97 192 ILE A CA 1
ATOM 1512 C C . ILE A 1 192 ? -8.597 -13.257 -37.898 1.00 50.97 192 ILE A C 1
ATOM 1514 O O . ILE A 1 192 ? -7.432 -13.560 -37.660 1.00 50.97 192 ILE A O 1
ATOM 1518 N N . ASN A 1 193 ? -9.511 -14.192 -38.165 1.00 44.53 193 ASN A N 1
ATOM 1519 C CA . ASN A 1 193 ? -9.167 -15.615 -38.296 1.00 44.53 193 ASN A CA 1
ATOM 1520 C C . ASN A 1 193 ? -8.164 -15.811 -39.470 1.00 44.53 193 ASN A C 1
ATOM 1522 O O . ASN A 1 193 ? -8.177 -14.998 -40.400 1.00 44.53 193 ASN A O 1
ATOM 1526 N N . PRO A 1 194 ? -7.357 -16.896 -39.548 1.00 47.34 194 PRO A N 1
ATOM 1527 C CA . PRO A 1 194 ? -6.315 -17.069 -40.574 1.00 47.34 194 PRO A CA 1
ATOM 1528 C C . PRO A 1 194 ? -6.853 -17.226 -42.012 1.00 47.34 194 PRO A C 1
ATOM 1530 O O . PRO A 1 194 ? -6.082 -17.412 -42.947 1.00 47.34 194 PRO A O 1
ATOM 1533 N N . ALA A 1 195 ? -8.172 -17.122 -42.199 1.00 54.31 195 ALA A N 1
ATOM 1534 C CA . ALA A 1 195 ? -8.854 -17.029 -43.486 1.00 54.31 195 ALA A CA 1
ATOM 1535 C C . ALA A 1 195 ? -9.145 -15.577 -43.943 1.00 54.31 195 ALA A C 1
ATOM 1537 O O . ALA A 1 195 ? -9.741 -15.393 -44.998 1.00 54.31 195 ALA A O 1
ATOM 1538 N N . GLY A 1 196 ? -8.750 -14.550 -43.177 1.00 45.38 196 GLY A N 1
ATOM 1539 C CA . GLY A 1 196 ? -8.828 -13.142 -43.591 1.00 45.38 196 GLY A CA 1
ATOM 1540 C C . GLY A 1 196 ? -10.209 -1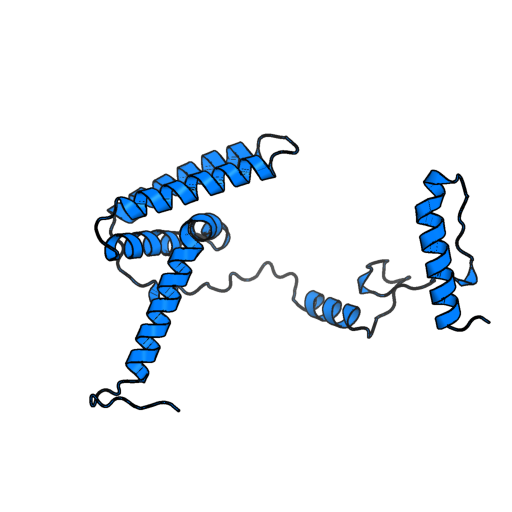2.480 -43.501 1.00 45.38 196 GLY A C 1
ATOM 1541 O O . GLY A 1 196 ? -10.375 -11.378 -44.017 1.00 45.38 196 GLY A O 1
ATOM 1542 N N . ASN A 1 197 ? -11.192 -13.102 -42.844 1.00 43.91 197 ASN A N 1
ATOM 1543 C CA . ASN A 1 197 ? -12.516 -12.498 -42.663 1.00 43.91 197 ASN A CA 1
ATOM 1544 C C . ASN A 1 197 ? -12.632 -11.788 -41.308 1.00 43.91 197 ASN A C 1
ATOM 1546 O O . ASN A 1 197 ? -12.311 -12.372 -40.272 1.00 43.91 197 ASN A O 1
ATOM 1550 N N . ILE A 1 198 ? -13.131 -10.548 -41.345 1.00 44.66 198 ILE A N 1
ATOM 1551 C CA . ILE A 1 198 ? -13.508 -9.741 -40.178 1.00 44.66 198 ILE A CA 1
ATOM 1552 C C . ILE A 1 198 ? -14.772 -10.355 -39.575 1.00 44.66 198 ILE A C 1
ATOM 1554 O O . ILE A 1 198 ? -15.782 -10.488 -40.268 1.00 44.66 198 ILE A O 1
ATOM 1558 N N . VAL A 1 199 ? -14.719 -10.744 -38.302 1.00 44.72 199 VAL A N 1
ATOM 1559 C CA . VAL A 1 199 ? -15.919 -11.151 -37.564 1.00 44.72 199 VAL A CA 1
ATOM 1560 C C . VAL A 1 199 ? -16.464 -9.915 -36.853 1.00 44.72 199 VAL A C 1
ATOM 1562 O O . VAL A 1 199 ? -15.851 -9.433 -35.901 1.00 44.72 199 VAL A O 1
ATOM 1565 N N . ASP A 1 200 ? -17.588 -9.378 -37.331 1.00 42.47 200 ASP A N 1
ATOM 1566 C CA . ASP A 1 200 ? -18.319 -8.322 -36.626 1.00 42.47 200 ASP A CA 1
ATOM 1567 C C . ASP A 1 200 ? -18.811 -8.871 -35.278 1.00 42.47 200 ASP A C 1
ATOM 1569 O O . ASP A 1 200 ? -19.604 -9.814 -35.224 1.00 42.47 200 ASP A O 1
ATOM 1573 N N . VAL A 1 201 ? -18.317 -8.294 -34.183 1.00 40.38 201 VAL A N 1
ATOM 1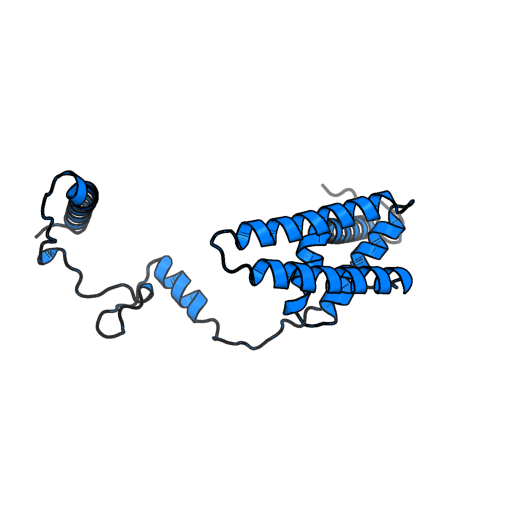574 C CA . VAL A 1 201 ? -18.782 -8.590 -32.824 1.00 40.38 201 VAL A CA 1
ATOM 1575 C C . VAL A 1 201 ? -19.858 -7.562 -32.466 1.00 40.38 201 VAL A C 1
ATOM 1577 O O . VAL A 1 201 ? -19.547 -6.380 -32.310 1.00 40.38 201 VAL A O 1
ATOM 1580 N N . LEU A 1 202 ? -21.113 -8.018 -32.378 1.00 34.31 202 LEU A N 1
ATOM 1581 C CA . LEU A 1 202 ? -22.224 -7.319 -31.711 1.00 34.31 202 LEU A CA 1
ATOM 1582 C C . LEU A 1 202 ? -22.131 -7.488 -30.191 1.00 34.31 202 LEU A C 1
ATOM 1584 O O . LEU A 1 202 ? -21.817 -8.619 -29.751 1.00 34.31 202 LEU A O 1
#

Radius of gyration: 28.11 Å; Cα contacts (8 Å, |Δi|>4): 128; chains: 1; bounding box: 56×41×78 Å

Foldseek 3Di:
DDDPVRLVVVVVVLVVVVVCCVVPVDDGDDDPVSDQQADDVLVVPDDNRYDQDPDPSSVVSCVVPVPPPDPDDPPLPPDDPLLPDDADPVLLVVVVVVLVVLVVQLVCLCPPPDPCSVVSNVVSLVVLLVVLVVVVVVPPDPVNNLSSLSSLQVVQSVPDVVRNVNSCSRRVVSVVVSVVVVVVVVVVCVQQDPVGDGDDDD

Sequence (202 aa):
MHSLKGNMLHLIEIYYDTLDAPKSGKKVSIPHDLKANKFPHYMEKGNAFSYHSTSILGQIYDHVDSYPDEDSCVTEISKLLCFEVEIPHTCMALWSGRNEEYKKDMTRAMNSGCELTISSCNEVIKKYKELSVAERLSLTNEVDFLQCSCSMALWSLNEVIGKCGFAWKVAGSALCRIHAMDHKEKALQFAINPAGNIVDVL

Organism: NCBI:txid243964

pLDDT: mean 75.3, std 15.26, range [34.31, 96.56]